Protein AF-A0A2M6R7V3-F1 (afdb_monomer_lite)

Foldseek 3Di:
DDDDDDDDDDDDDPPDDDDDDDDDDDDDDPCPVVVVVVLVVVLVVLLVVQLVLLLLLLLLVLCVAPVLFPVVVNVVSCVVPVVNPCCLVVQWRDFRPHTDRFPDRDRHLLSLLVSLLVLLVVLVVLLVVADADPVVVVVVLCVVVVHDLSRDDLVVQPSHSSSSVVVNSRSLSSLCSNLVSCVVSVNPVSVVSSVVSNVD

Structure (mmCIF, N/CA/C/O backbone):
data_AF-A0A2M6R7V3-F1
#
_entry.id   AF-A0A2M6R7V3-F1
#
loop_
_atom_site.group_PDB
_atom_site.id
_atom_site.type_symbol
_atom_site.label_atom_id
_atom_site.label_alt_id
_atom_site.label_comp_id
_atom_site.label_asym_id
_atom_site.label_entity_id
_atom_site.label_seq_id
_atom_site.pdbx_PDB_ins_code
_atom_site.Cartn_x
_atom_site.Cartn_y
_atom_site.Cartn_z
_atom_site.occupancy
_atom_site.B_iso_or_equiv
_atom_site.auth_seq_id
_atom_site.auth_comp_id
_atom_site.auth_asym_id
_atom_site.auth_atom_id
_atom_site.pdbx_PDB_model_num
ATOM 1 N N . MET A 1 1 ? -34.771 -7.964 -12.877 1.00 26.77 1 MET A N 1
ATOM 2 C CA . MET A 1 1 ? -33.950 -9.190 -12.791 1.00 26.77 1 MET A CA 1
ATOM 3 C C . MET A 1 1 ? -32.888 -8.933 -11.733 1.00 26.77 1 MET A C 1
ATOM 5 O O . MET A 1 1 ? -32.170 -7.954 -11.903 1.00 26.77 1 MET A O 1
ATOM 9 N N . PRO A 1 2 ? -32.855 -9.675 -10.615 1.00 27.19 2 PRO A N 1
ATOM 10 C CA . PRO A 1 2 ? -31.840 -9.480 -9.586 1.00 27.19 2 PRO A CA 1
ATOM 11 C C . PRO A 1 2 ? -30.516 -10.106 -10.047 1.00 27.19 2 PRO A C 1
ATOM 13 O O . PRO A 1 2 ? -30.505 -11.216 -10.573 1.00 27.19 2 PRO A O 1
ATOM 16 N N . ILE A 1 3 ? -29.421 -9.361 -9.903 1.00 31.02 3 ILE A N 1
ATOM 17 C CA . ILE A 1 3 ? -28.065 -9.815 -10.222 1.00 31.02 3 ILE A CA 1
ATOM 18 C C . ILE A 1 3 ? -27.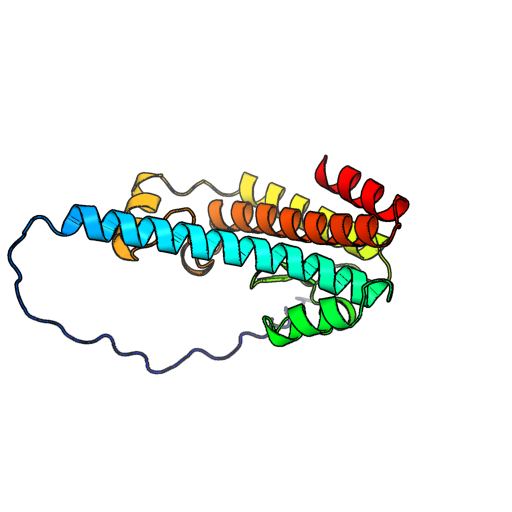520 -10.499 -8.970 1.00 31.02 3 ILE A C 1
ATOM 20 O O . ILE A 1 3 ? -27.330 -9.857 -7.939 1.00 31.02 3 ILE A O 1
ATOM 24 N N . GLU A 1 4 ? -27.319 -11.809 -9.064 1.00 29.25 4 GLU A N 1
ATOM 25 C CA . GLU A 1 4 ? -26.666 -12.626 -8.046 1.00 29.25 4 GLU A CA 1
ATOM 26 C C . GLU A 1 4 ? -25.192 -12.214 -7.916 1.00 29.25 4 GLU A C 1
ATOM 28 O O . GLU A 1 4 ? -24.445 -12.198 -8.900 1.00 29.25 4 GLU A O 1
ATOM 33 N N . SER A 1 5 ? -24.765 -11.879 -6.696 1.00 31.12 5 SER A N 1
ATOM 34 C CA . SER A 1 5 ? -23.361 -11.656 -6.367 1.00 31.12 5 SER A CA 1
ATOM 35 C C . SER A 1 5 ? -22.628 -12.999 -6.363 1.00 31.12 5 SER A C 1
ATOM 37 O O . SER A 1 5 ? -22.901 -13.888 -5.556 1.00 31.12 5 SER A O 1
ATOM 39 N N . LYS A 1 6 ? -21.683 -13.175 -7.290 1.00 30.05 6 LYS A N 1
ATOM 40 C CA . LYS A 1 6 ? -20.766 -14.317 -7.251 1.00 30.05 6 LYS A CA 1
ATOM 41 C C . LYS A 1 6 ? -19.742 -14.085 -6.143 1.00 30.05 6 LYS A C 1
ATOM 43 O O . LYS A 1 6 ? -19.070 -13.058 -6.121 1.00 30.05 6 LYS A O 1
ATOM 48 N N . GLY A 1 7 ? -19.707 -15.035 -5.213 1.00 27.38 7 GLY A N 1
ATOM 49 C CA . GLY A 1 7 ? -18.961 -14.977 -3.964 1.00 27.38 7 GLY A CA 1
ATOM 50 C C . GLY A 1 7 ? -17.448 -14.876 -4.137 1.00 27.38 7 GLY A C 1
ATOM 51 O O . GLY A 1 7 ? -16.858 -15.473 -5.038 1.00 27.38 7 GLY A O 1
ATOM 52 N N . GLY A 1 8 ? -16.841 -14.123 -3.220 1.00 28.59 8 GLY A N 1
ATOM 53 C CA . GLY A 1 8 ? -15.407 -14.142 -2.975 1.00 28.59 8 GLY A CA 1
ATOM 54 C C . GLY A 1 8 ? -14.978 -15.480 -2.375 1.00 28.59 8 GLY A C 1
ATOM 55 O O . GLY A 1 8 ? -15.703 -16.109 -1.605 1.00 28.59 8 GLY A O 1
ATOM 56 N N . TYR A 1 9 ? -13.792 -15.925 -2.765 1.00 28.23 9 TYR A N 1
ATOM 57 C CA . TYR A 1 9 ? -13.171 -17.147 -2.280 1.00 28.23 9 TYR A CA 1
ATOM 58 C C . TYR A 1 9 ? -12.658 -16.924 -0.845 1.00 28.23 9 TYR A C 1
ATOM 60 O O . TYR A 1 9 ? -11.672 -16.219 -0.647 1.00 28.23 9 TYR A O 1
ATOM 68 N N . MET A 1 10 ? -13.330 -17.503 0.157 1.00 27.58 10 MET A N 1
ATOM 69 C CA . MET A 1 10 ? -12.788 -17.659 1.514 1.00 27.58 10 MET A CA 1
ATOM 70 C C . MET A 1 10 ? -11.978 -18.963 1.570 1.00 27.58 10 MET A C 1
ATOM 72 O O . MET A 1 10 ? -12.536 -20.017 1.255 1.00 27.58 10 MET A O 1
ATOM 76 N N . PRO A 1 11 ? -10.698 -18.950 1.981 1.00 30.02 11 PRO A N 1
ATOM 77 C CA . PRO A 1 11 ? -10.004 -20.188 2.301 1.00 30.02 11 PRO A CA 1
ATOM 78 C C . PRO A 1 11 ? -10.623 -20.835 3.557 1.00 30.02 11 PRO A C 1
ATOM 80 O O . PRO A 1 11 ? -11.147 -20.128 4.424 1.00 30.02 11 PRO A O 1
ATOM 83 N N . PRO A 1 12 ? -10.600 -22.177 3.644 1.00 28.58 12 PRO A N 1
ATOM 84 C CA . PRO A 1 12 ? -11.327 -22.937 4.650 1.00 28.58 12 PRO A CA 1
ATOM 85 C C . PRO A 1 12 ? -10.811 -22.648 6.058 1.00 28.58 12 PRO A C 1
ATOM 87 O O . PRO A 1 12 ? -9.611 -22.525 6.304 1.00 28.58 12 PRO A O 1
ATOM 90 N N . CYS A 1 13 ? -11.766 -22.551 6.977 1.00 27.61 13 CYS A N 1
ATOM 91 C CA . CYS A 1 13 ? -11.561 -22.494 8.411 1.00 27.61 13 CYS A CA 1
ATOM 92 C C . CYS A 1 13 ? -10.578 -23.586 8.857 1.00 27.61 13 CYS A C 1
ATOM 94 O O . CYS A 1 13 ? -10.739 -24.751 8.499 1.00 27.61 13 CYS A O 1
ATOM 96 N N . ALA A 1 14 ? -9.595 -23.212 9.675 1.00 28.30 14 ALA A N 1
ATOM 97 C CA . ALA A 1 14 ? -8.892 -24.167 10.517 1.00 28.30 14 ALA A CA 1
ATOM 98 C C . ALA A 1 14 ? -9.902 -24.723 11.533 1.00 28.30 14 ALA A C 1
ATOM 100 O O . ALA A 1 14 ? -10.159 -24.117 12.574 1.00 28.30 14 ALA A O 1
ATOM 101 N N . GLU A 1 15 ? -10.538 -25.833 11.174 1.00 31.30 15 GLU A N 1
ATOM 102 C CA . GLU A 1 15 ? -11.165 -26.739 12.124 1.00 31.30 15 GLU A CA 1
ATOM 103 C C . GLU A 1 15 ? -10.050 -27.319 13.022 1.00 31.30 15 GLU A C 1
ATOM 105 O O . GLU A 1 15 ? -8.966 -27.647 12.543 1.00 31.30 15 GLU A O 1
ATOM 110 N N . ASP A 1 16 ? -10.322 -27.383 14.329 1.00 31.19 16 ASP A N 1
ATOM 111 C CA . ASP A 1 16 ? -9.533 -28.045 15.384 1.00 31.19 16 ASP A CA 1
ATOM 112 C C . ASP A 1 16 ? -8.386 -27.290 16.090 1.00 31.19 16 ASP A C 1
ATOM 114 O O . ASP A 1 16 ? -7.311 -27.845 16.324 1.00 31.19 16 ASP A O 1
ATOM 118 N N . TRP A 1 17 ? -8.646 -26.087 16.620 1.00 31.12 17 TRP A N 1
ATOM 119 C CA . TRP A 1 17 ? -7.883 -25.602 17.785 1.00 31.12 17 TRP A CA 1
ATOM 120 C C . TRP A 1 17 ? -8.718 -25.675 19.072 1.00 31.12 17 TRP A C 1
ATOM 122 O O . TRP A 1 17 ? -9.679 -24.927 19.250 1.00 31.12 17 TRP A O 1
ATOM 132 N N . LYS A 1 18 ? -8.350 -26.587 19.983 1.00 26.34 18 LYS A N 1
ATOM 133 C CA . LYS A 1 18 ? -8.861 -26.634 21.363 1.00 26.34 18 LYS A CA 1
ATOM 134 C C . LYS A 1 18 ? -7.871 -25.932 22.291 1.00 26.34 18 LYS A C 1
ATOM 136 O O . LYS A 1 18 ? -6.700 -26.301 22.332 1.00 26.34 18 LYS A O 1
ATOM 141 N N . ALA A 1 19 ? -8.355 -24.947 23.046 1.00 28.61 19 ALA A N 1
ATOM 142 C CA . ALA A 1 19 ? -7.576 -24.274 24.080 1.00 28.61 19 ALA A CA 1
ATOM 143 C C . ALA A 1 19 ? -7.207 -25.256 25.215 1.00 28.61 19 ALA A C 1
ATOM 145 O O . ALA A 1 19 ? -8.043 -26.087 25.583 1.00 28.61 19 ALA A O 1
ATOM 146 N N . PRO A 1 20 ? -5.990 -25.184 25.785 1.00 32.22 20 PRO A N 1
ATOM 147 C CA . PRO A 1 20 ? -5.629 -25.993 26.940 1.00 32.22 20 PRO A CA 1
ATOM 148 C C . PRO A 1 20 ? -6.345 -25.488 28.199 1.00 32.22 20 PRO A C 1
ATOM 150 O O . PRO A 1 20 ? -6.346 -24.295 28.500 1.00 32.22 20 PRO A O 1
ATOM 153 N N . GLU A 1 21 ? -6.935 -26.413 28.956 1.00 39.31 21 GLU A N 1
ATOM 154 C CA . GLU A 1 21 ? -7.435 -26.151 30.303 1.00 39.31 21 GLU A CA 1
ATOM 155 C C . GLU A 1 21 ? -6.246 -26.015 31.259 1.00 39.31 21 GLU A C 1
ATOM 157 O O . GLU A 1 21 ? -5.596 -27.001 31.605 1.00 39.31 21 GLU A O 1
ATOM 162 N N . THR A 1 22 ? -5.949 -24.798 31.710 1.00 40.38 22 THR A N 1
ATOM 163 C CA . THR A 1 22 ? -5.020 -24.588 32.826 1.00 40.38 22 THR A CA 1
ATOM 164 C C . THR A 1 22 ? -5.788 -24.109 34.046 1.00 40.38 22 THR A C 1
ATOM 166 O O . THR A 1 22 ? -5.976 -22.913 34.267 1.00 40.38 22 THR A O 1
ATOM 169 N N . GLY A 1 23 ? -6.225 -25.077 34.851 1.00 38.19 23 GLY A N 1
ATOM 170 C CA . GLY A 1 23 ? -6.419 -24.877 36.279 1.00 38.19 23 GLY A CA 1
ATOM 171 C C . GLY A 1 23 ? -5.058 -24.779 36.971 1.00 38.19 23 GLY A C 1
ATOM 172 O O . GLY A 1 23 ? -4.171 -25.593 36.727 1.00 38.19 23 GLY A O 1
ATOM 173 N N . GLY A 1 24 ? -4.895 -23.782 37.837 1.00 30.22 24 GLY A N 1
ATOM 174 C CA . GLY A 1 24 ? -3.697 -23.620 38.657 1.00 30.22 24 GLY A CA 1
ATOM 175 C C . GLY A 1 24 ? -3.533 -22.180 39.114 1.00 30.22 24 GLY A C 1
ATOM 176 O O . GLY A 1 24 ? -2.998 -21.353 38.385 1.00 30.22 24 GLY A O 1
ATOM 177 N N . GLY A 1 25 ? -4.021 -21.871 40.317 1.00 41.09 25 GLY A N 1
ATOM 178 C CA . GLY A 1 25 ? -3.829 -20.561 40.933 1.00 41.09 25 GLY A CA 1
ATOM 179 C C . GLY A 1 25 ? -2.345 -20.264 41.147 1.00 41.09 25 GLY A C 1
ATOM 180 O O . GLY A 1 25 ? -1.626 -21.077 41.727 1.00 41.09 25 GLY A O 1
ATOM 181 N N . LEU A 1 26 ? -1.903 -19.086 40.710 1.00 32.97 26 LEU A N 1
ATOM 182 C CA . LEU A 1 26 ? -0.565 -18.569 40.970 1.00 32.97 26 LEU A CA 1
ATOM 183 C C . LEU A 1 26 ? -0.663 -17.199 41.640 1.00 32.97 26 LEU A C 1
ATOM 185 O O . LEU A 1 26 ? -1.439 -16.333 41.236 1.00 32.97 26 LEU A O 1
ATOM 189 N N . LYS A 1 27 ? 0.095 -17.071 42.732 1.00 36.16 27 LYS A N 1
ATOM 190 C CA . LYS A 1 27 ? 0.233 -15.866 43.548 1.00 36.16 27 LYS A CA 1
ATOM 191 C C . LYS A 1 27 ? 0.850 -14.743 42.714 1.00 36.16 27 LYS A C 1
ATOM 193 O O . LYS A 1 27 ? 1.738 -14.985 41.905 1.00 36.16 27 LYS A O 1
ATOM 198 N N . VAL A 1 28 ? 0.355 -13.532 42.945 1.00 40.44 28 VAL A N 1
ATOM 199 C CA . VAL A 1 28 ? 0.785 -12.294 42.293 1.00 40.44 28 VAL A CA 1
ATOM 200 C C . VAL A 1 28 ? 2.127 -11.870 42.895 1.00 40.44 28 VAL A C 1
ATOM 202 O O . VAL A 1 28 ? 2.154 -11.377 44.018 1.00 40.44 28 VAL A O 1
ATOM 205 N N . ASP A 1 29 ? 3.215 -12.094 42.162 1.00 35.50 29 ASP A N 1
ATOM 206 C CA . ASP A 1 29 ? 4.540 -11.521 42.427 1.00 35.50 29 ASP A CA 1
ATOM 207 C C . ASP A 1 29 ? 4.918 -10.562 41.285 1.00 35.50 29 ASP A C 1
ATOM 209 O O . ASP A 1 29 ? 4.291 -10.555 40.225 1.00 35.50 29 ASP A O 1
ATOM 213 N N . SER A 1 30 ? 5.926 -9.729 41.528 1.00 37.16 30 SER A N 1
ATOM 214 C CA . SER A 1 30 ? 6.445 -8.586 40.753 1.00 37.16 30 SER A CA 1
ATOM 215 C C . SER A 1 30 ? 6.802 -8.803 39.264 1.00 37.16 30 SER A C 1
ATOM 217 O O . SER A 1 30 ? 7.470 -7.965 38.671 1.00 37.16 30 SER A O 1
ATOM 219 N N . SER A 1 31 ? 6.370 -9.894 38.633 1.00 41.84 31 SER A N 1
ATOM 220 C CA . SER A 1 31 ? 6.610 -10.248 37.228 1.00 41.84 31 SER A CA 1
ATOM 221 C C . SER A 1 31 ? 5.632 -9.608 36.232 1.00 41.84 31 SER A C 1
ATOM 223 O O . SER A 1 31 ? 5.829 -9.714 35.026 1.00 41.84 31 SER A O 1
ATOM 225 N N . VAL A 1 32 ? 4.558 -8.964 36.700 1.00 41.22 32 VAL A N 1
ATOM 226 C CA . VAL A 1 32 ? 3.495 -8.428 35.824 1.00 41.22 32 VAL A CA 1
ATOM 227 C C . VAL A 1 32 ? 3.964 -7.210 35.012 1.00 41.22 32 VAL A C 1
ATOM 229 O O . VAL A 1 32 ? 3.595 -7.074 33.847 1.00 41.22 32 VAL A O 1
ATOM 232 N N . GLU A 1 33 ? 4.814 -6.349 35.579 1.00 38.09 33 GLU A N 1
ATOM 233 C CA . GLU A 1 33 ? 5.337 -5.166 34.872 1.00 38.09 33 GLU A CA 1
ATOM 234 C C . GLU A 1 33 ? 6.401 -5.529 33.820 1.00 38.09 33 GLU A C 1
ATOM 236 O O . GLU A 1 33 ? 6.441 -4.932 32.743 1.00 38.09 33 GLU A O 1
ATOM 241 N N . GLU A 1 34 ? 7.224 -6.545 34.089 1.00 38.59 34 GLU A N 1
ATOM 242 C CA . GLU A 1 34 ? 8.311 -6.975 33.201 1.00 38.59 34 GLU A CA 1
ATOM 243 C C . GLU A 1 34 ? 7.771 -7.726 31.968 1.00 38.59 34 GLU A C 1
ATOM 245 O O . GLU A 1 34 ? 8.170 -7.425 30.838 1.00 38.59 34 GLU A O 1
ATOM 250 N N . VAL A 1 35 ? 6.769 -8.598 32.164 1.00 42.75 35 VAL A N 1
ATOM 251 C CA . VAL A 1 35 ? 6.000 -9.252 31.085 1.00 42.75 35 VAL A CA 1
ATOM 252 C C . VAL A 1 35 ? 5.287 -8.214 30.213 1.00 42.75 35 VAL A C 1
ATOM 254 O O . VAL A 1 35 ? 5.368 -8.289 28.988 1.00 42.75 35 VAL A O 1
ATOM 257 N N . GLY A 1 36 ? 4.693 -7.181 30.822 1.00 43.66 36 GLY A N 1
ATOM 258 C CA . GLY A 1 36 ? 4.050 -6.089 30.087 1.00 43.66 36 GLY A CA 1
ATOM 259 C C . GLY A 1 36 ? 5.012 -5.274 29.210 1.00 43.66 36 GLY A C 1
ATOM 260 O O . GLY A 1 36 ? 4.596 -4.732 28.187 1.00 43.66 36 GLY A O 1
ATOM 261 N N . SER A 1 37 ? 6.301 -5.193 29.563 1.00 52.28 37 SER A N 1
ATOM 262 C CA . SER A 1 37 ? 7.315 -4.496 28.752 1.00 52.28 37 SER A CA 1
ATOM 263 C C . SER A 1 37 ? 7.814 -5.335 27.564 1.00 52.28 37 SER A C 1
ATOM 265 O O . SER A 1 37 ? 8.024 -4.809 26.465 1.00 52.28 37 SER A O 1
ATOM 267 N N . ILE A 1 38 ? 7.938 -6.654 27.755 1.00 54.81 38 ILE A N 1
ATOM 268 C CA . ILE A 1 38 ? 8.346 -7.606 26.713 1.00 54.81 38 ILE A CA 1
ATOM 269 C C . ILE A 1 38 ? 7.233 -7.749 25.672 1.00 54.81 38 ILE A C 1
ATOM 271 O O . ILE A 1 38 ? 7.502 -7.727 24.472 1.00 54.81 38 ILE A O 1
ATOM 275 N N . GLU A 1 39 ? 5.976 -7.829 26.111 1.00 53.94 39 GLU A N 1
ATOM 276 C CA . GLU A 1 39 ? 4.822 -7.902 25.213 1.00 53.94 39 GLU A CA 1
ATOM 277 C C . GLU A 1 39 ? 4.650 -6.632 24.374 1.00 53.94 39 GLU A C 1
ATOM 279 O O . GLU A 1 39 ? 4.386 -6.741 23.179 1.00 53.94 39 GLU A O 1
ATOM 284 N N . LYS A 1 40 ? 4.892 -5.443 24.946 1.00 55.00 40 LYS A N 1
ATOM 285 C CA . LYS A 1 40 ? 4.913 -4.178 24.190 1.00 55.00 40 LYS A CA 1
ATOM 286 C C . LYS A 1 40 ? 6.022 -4.139 23.141 1.00 55.00 40 LYS A C 1
ATOM 288 O O . LYS A 1 40 ? 5.779 -3.719 22.019 1.00 55.00 40 LYS A O 1
ATOM 293 N N . SER A 1 41 ? 7.222 -4.602 23.491 1.00 57.44 41 SER A N 1
ATOM 294 C CA . SER A 1 41 ? 8.358 -4.631 22.558 1.00 57.44 41 SER A CA 1
ATOM 295 C C . SER A 1 41 ? 8.131 -5.625 21.414 1.00 57.44 41 SER A C 1
ATOM 297 O O . SER A 1 41 ? 8.451 -5.332 20.266 1.00 57.44 41 SER A O 1
ATOM 299 N N . ARG A 1 42 ? 7.536 -6.788 21.711 1.00 61.41 42 ARG A N 1
ATOM 300 C CA . ARG A 1 42 ? 7.127 -7.767 20.696 1.00 61.41 42 ARG A CA 1
ATOM 301 C C . ARG A 1 42 ? 6.041 -7.202 19.783 1.00 61.41 42 ARG A C 1
ATOM 303 O O . ARG A 1 42 ? 6.133 -7.380 18.576 1.00 61.41 42 ARG A O 1
ATOM 310 N N . ALA A 1 43 ? 5.051 -6.520 20.352 1.00 56.97 43 ALA A N 1
ATOM 311 C CA . ALA A 1 43 ? 3.979 -5.901 19.588 1.00 56.97 43 ALA A CA 1
ATOM 312 C C . ALA A 1 43 ? 4.492 -4.805 18.648 1.00 56.97 43 ALA A C 1
ATOM 314 O O . ALA A 1 43 ? 4.166 -4.782 17.469 1.00 56.97 43 ALA A O 1
ATOM 315 N N . GLU A 1 44 ? 5.383 -3.942 19.129 1.00 55.06 44 GLU A N 1
ATOM 316 C CA . GLU A 1 44 ? 5.986 -2.925 18.269 1.00 55.06 44 GLU A CA 1
ATOM 317 C C . GLU A 1 44 ? 6.807 -3.550 17.130 1.00 55.06 44 GLU A C 1
ATOM 319 O O . GLU A 1 44 ? 6.755 -3.079 15.995 1.00 55.06 44 GLU A O 1
ATOM 324 N N . GLN A 1 45 ? 7.516 -4.652 17.392 1.00 63.56 45 GLN A N 1
ATOM 325 C CA . GLN A 1 45 ? 8.235 -5.368 16.339 1.00 63.56 45 GLN A CA 1
ATOM 326 C C . GLN A 1 45 ? 7.284 -6.011 15.319 1.00 63.56 45 GLN A C 1
ATOM 328 O O . GLN A 1 45 ? 7.533 -5.908 14.122 1.00 63.56 45 GLN A O 1
ATOM 333 N N . GLU A 1 46 ? 6.186 -6.624 15.767 1.00 64.31 46 GLU A N 1
ATOM 334 C CA . GLU A 1 46 ? 5.149 -7.184 14.891 1.00 64.31 46 GLU A CA 1
ATOM 335 C C . GLU A 1 46 ? 4.510 -6.091 14.014 1.00 64.31 46 GLU A C 1
ATOM 337 O O . GLU A 1 46 ? 4.345 -6.294 12.810 1.00 64.31 46 GLU A O 1
ATOM 342 N N . ARG A 1 47 ? 4.247 -4.900 14.569 1.00 62.53 47 ARG A N 1
ATOM 343 C CA . ARG A 1 47 ? 3.788 -3.724 13.814 1.00 62.53 47 ARG A CA 1
ATOM 344 C C . ARG A 1 47 ? 4.807 -3.275 12.765 1.00 62.53 47 ARG A C 1
ATOM 346 O O . ARG A 1 47 ? 4.442 -3.038 11.614 1.00 62.53 47 ARG A O 1
ATOM 353 N N . ILE A 1 48 ? 6.080 -3.151 13.143 1.00 65.00 48 ILE A N 1
ATOM 354 C CA . ILE A 1 48 ? 7.164 -2.775 12.222 1.00 65.00 48 ILE A CA 1
ATOM 355 C C . ILE A 1 48 ? 7.277 -3.797 11.087 1.00 65.00 48 ILE A C 1
ATOM 357 O O . ILE A 1 48 ? 7.355 -3.415 9.919 1.00 65.00 48 ILE A O 1
ATOM 361 N N . ASP A 1 49 ? 7.252 -5.088 11.414 1.00 70.56 49 ASP A N 1
ATOM 362 C CA . ASP A 1 49 ? 7.330 -6.173 10.435 1.00 70.56 49 ASP A CA 1
ATOM 363 C C . ASP A 1 49 ? 6.126 -6.152 9.478 1.00 70.56 49 ASP A C 1
ATOM 365 O O . ASP A 1 49 ? 6.283 -6.405 8.281 1.00 70.56 49 ASP A O 1
ATOM 369 N N . HIS A 1 50 ? 4.948 -5.774 9.976 1.00 70.06 50 HIS A N 1
ATOM 370 C CA . HIS A 1 50 ? 3.718 -5.638 9.197 1.00 70.06 50 HIS A CA 1
ATOM 371 C C . HIS A 1 50 ? 3.740 -4.466 8.205 1.00 70.06 50 HIS A C 1
ATOM 373 O O . HIS A 1 50 ? 3.424 -4.628 7.022 1.00 70.06 50 HIS A O 1
ATOM 379 N N . PHE A 1 51 ? 4.168 -3.277 8.636 1.00 71.81 51 PHE A N 1
ATOM 380 C CA . PHE A 1 51 ? 4.318 -2.144 7.714 1.00 71.81 51 PHE A CA 1
ATOM 381 C C . PHE A 1 51 ? 5.440 -2.382 6.706 1.00 71.81 51 PHE A C 1
ATOM 383 O O . PHE A 1 51 ? 5.287 -2.073 5.527 1.00 71.81 51 PHE A O 1
ATOM 390 N N . LYS A 1 52 ? 6.517 -3.047 7.126 1.00 80.00 52 LYS A N 1
ATOM 391 C CA . LYS A 1 52 ? 7.579 -3.482 6.220 1.00 80.00 52 LYS A CA 1
ATOM 392 C C . LYS A 1 52 ? 7.089 -4.500 5.189 1.00 80.00 52 LYS A C 1
ATOM 394 O O . LYS A 1 52 ? 7.529 -4.464 4.042 1.00 80.00 52 LYS A O 1
ATOM 399 N N . LEU A 1 53 ? 6.176 -5.400 5.561 1.00 80.25 53 LEU A N 1
ATOM 400 C CA . LEU A 1 53 ? 5.492 -6.273 4.604 1.00 80.25 53 LEU A CA 1
ATOM 401 C C . LEU A 1 53 ? 4.691 -5.446 3.589 1.00 80.25 53 LEU A C 1
ATOM 403 O O . LEU A 1 53 ? 4.807 -5.694 2.393 1.00 80.25 53 LEU A O 1
ATOM 407 N N . SER A 1 54 ? 3.952 -4.431 4.045 1.00 84.19 54 SER A N 1
ATOM 408 C CA . SER A 1 54 ? 3.203 -3.523 3.162 1.00 84.19 54 SER A CA 1
ATOM 409 C C . SER A 1 54 ? 4.111 -2.784 2.176 1.00 84.19 54 SER A C 1
ATOM 411 O O . SER A 1 54 ? 3.870 -2.808 0.971 1.00 84.19 54 SER A O 1
ATOM 413 N N . GLU A 1 55 ? 5.212 -2.203 2.649 1.00 85.75 55 GLU A N 1
ATOM 414 C CA . GLU A 1 55 ? 6.213 -1.573 1.781 1.00 85.75 55 GLU A CA 1
ATOM 415 C C . GLU A 1 55 ? 6.786 -2.564 0.756 1.00 85.75 55 GLU A C 1
ATOM 417 O O . GLU A 1 55 ? 6.891 -2.245 -0.432 1.00 85.75 55 GLU A O 1
ATOM 422 N N . ASN A 1 56 ? 7.108 -3.789 1.186 1.00 85.50 56 ASN A N 1
ATOM 423 C CA . ASN A 1 56 ? 7.615 -4.838 0.303 1.00 85.50 56 ASN A CA 1
ATOM 424 C C . ASN A 1 56 ? 6.604 -5.240 -0.783 1.00 85.50 56 ASN A C 1
ATOM 426 O O . ASN A 1 56 ? 7.036 -5.545 -1.898 1.00 85.50 56 ASN A O 1
ATOM 430 N N . CYS A 1 57 ? 5.291 -5.193 -0.513 1.00 85.94 57 CYS A N 1
ATOM 431 C CA . CYS A 1 57 ? 4.263 -5.352 -1.549 1.00 85.94 57 CYS A CA 1
ATOM 432 C C . CYS A 1 57 ? 4.444 -4.309 -2.661 1.00 85.94 57 CYS A C 1
ATOM 434 O O . CYS A 1 57 ? 4.430 -4.649 -3.844 1.00 85.94 57 CYS A O 1
ATOM 436 N N . GLY A 1 58 ? 4.683 -3.050 -2.286 1.00 88.75 58 GLY A N 1
ATOM 437 C CA . GLY A 1 58 ? 4.921 -1.954 -3.224 1.00 88.75 58 GLY A CA 1
ATOM 438 C C . GLY A 1 58 ? 6.192 -2.141 -4.047 1.00 88.75 58 GLY A C 1
ATOM 439 O O . GLY A 1 58 ? 6.177 -1.980 -5.267 1.00 88.75 58 GLY A O 1
ATOM 440 N N . VAL A 1 59 ? 7.288 -2.547 -3.399 1.00 89.12 59 VAL A N 1
ATOM 441 C CA . VAL A 1 59 ? 8.562 -2.838 -4.079 1.00 89.12 59 VAL A CA 1
ATOM 442 C C . VAL A 1 59 ? 8.398 -3.979 -5.088 1.00 89.12 59 VAL A C 1
ATOM 444 O O . VAL A 1 59 ? 8.878 -3.877 -6.220 1.00 89.12 59 VAL A O 1
ATOM 447 N N . ALA A 1 60 ? 7.711 -5.056 -4.697 1.00 86.69 60 ALA A N 1
ATOM 448 C CA . ALA A 1 60 ? 7.443 -6.197 -5.566 1.00 86.69 60 ALA A CA 1
ATOM 449 C C . ALA A 1 60 ? 6.570 -5.802 -6.765 1.00 86.69 60 ALA A C 1
ATOM 451 O O . ALA A 1 60 ? 6.914 -6.127 -7.900 1.00 86.69 60 ALA A O 1
ATOM 452 N N . ALA A 1 61 ? 5.499 -5.037 -6.542 1.00 89.12 61 ALA A N 1
ATOM 453 C CA . ALA A 1 61 ? 4.627 -4.558 -7.610 1.00 89.12 61 ALA A CA 1
ATOM 454 C C . ALA A 1 61 ? 5.361 -3.653 -8.612 1.00 89.12 61 ALA A C 1
ATOM 456 O O . ALA A 1 61 ? 5.173 -3.788 -9.822 1.00 89.12 61 ALA A O 1
ATOM 457 N N . TYR A 1 62 ? 6.237 -2.761 -8.135 1.00 91.12 62 TYR A N 1
ATOM 458 C CA . TYR A 1 62 ? 7.059 -1.930 -9.018 1.00 91.12 62 TYR A CA 1
ATOM 459 C C . TYR A 1 62 ? 7.988 -2.788 -9.888 1.00 91.12 62 TYR A C 1
ATOM 461 O O . TYR A 1 62 ? 8.120 -2.543 -11.090 1.00 91.12 62 TYR A O 1
ATOM 469 N N . ALA A 1 63 ? 8.590 -3.831 -9.314 1.00 88.81 63 ALA A N 1
ATOM 470 C CA . ALA A 1 63 ? 9.425 -4.768 -10.057 1.00 88.81 63 ALA A CA 1
ATOM 471 C C . ALA A 1 63 ? 8.642 -5.570 -11.102 1.00 88.81 63 ALA A C 1
ATOM 473 O O . ALA A 1 63 ? 9.125 -5.716 -12.222 1.00 88.81 63 ALA A O 1
ATOM 474 N N . GLU A 1 64 ? 7.442 -6.047 -10.762 1.00 86.69 64 GLU A N 1
ATOM 475 C CA . GLU A 1 64 ? 6.553 -6.759 -11.691 1.00 86.69 64 GLU A CA 1
ATOM 476 C C . GLU A 1 64 ? 6.164 -5.874 -12.882 1.00 86.69 64 GLU A C 1
ATOM 478 O O . GLU A 1 64 ? 6.224 -6.313 -14.029 1.00 86.69 64 GLU A O 1
ATOM 483 N N . LEU A 1 65 ? 5.834 -4.606 -12.627 1.00 88.88 65 LEU A N 1
ATOM 484 C CA . LEU A 1 65 ? 5.369 -3.678 -13.658 1.00 88.88 65 LEU A CA 1
ATOM 485 C C . LEU A 1 65 ? 6.472 -3.136 -14.567 1.00 88.88 65 LEU A C 1
ATOM 487 O O . LEU A 1 65 ? 6.195 -2.769 -15.709 1.00 88.88 65 LEU A O 1
ATOM 491 N N . THR A 1 66 ? 7.701 -3.024 -14.063 1.00 88.88 66 THR A N 1
ATOM 492 C CA . THR A 1 66 ? 8.769 -2.295 -14.767 1.00 88.88 66 THR A CA 1
ATOM 493 C C . THR A 1 66 ? 9.979 -3.149 -15.119 1.00 88.88 66 THR A C 1
ATOM 495 O O . THR A 1 66 ? 10.733 -2.785 -16.017 1.00 88.88 66 THR A O 1
ATOM 498 N N . GLY A 1 67 ? 10.201 -4.260 -14.413 1.00 84.81 67 GLY A N 1
ATOM 499 C CA . GLY A 1 67 ? 11.432 -5.044 -14.507 1.00 84.81 67 GLY A CA 1
ATOM 500 C C . GLY A 1 67 ? 12.683 -4.325 -13.979 1.00 84.81 67 GLY A C 1
ATOM 501 O O . GLY A 1 67 ? 13.785 -4.843 -14.143 1.00 84.81 67 GLY A O 1
ATOM 502 N N . ASN A 1 68 ? 12.541 -3.153 -13.344 1.00 83.62 68 ASN A N 1
ATOM 503 C CA . ASN A 1 68 ? 13.658 -2.259 -13.009 1.00 83.62 68 ASN A CA 1
ATOM 504 C C . ASN A 1 68 ? 14.193 -2.413 -11.576 1.00 83.62 68 ASN A C 1
ATOM 506 O O . ASN A 1 68 ? 14.911 -1.536 -11.094 1.00 83.62 68 ASN A O 1
ATOM 510 N N . VAL A 1 69 ? 13.873 -3.506 -10.881 1.00 78.69 69 VAL A N 1
ATOM 511 C CA . VAL A 1 69 ? 14.429 -3.803 -9.550 1.00 78.69 69 VAL A CA 1
ATOM 512 C C . VAL A 1 69 ? 15.408 -4.975 -9.658 1.00 78.69 6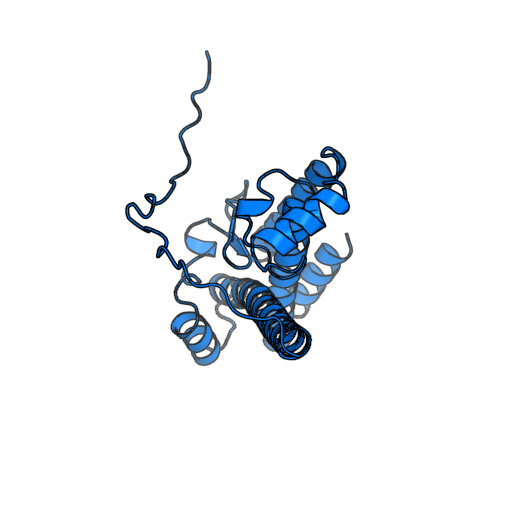9 VAL A C 1
ATOM 514 O O . VAL A 1 69 ? 15.069 -5.973 -10.299 1.00 78.69 69 VAL A O 1
ATOM 517 N N . PRO A 1 70 ? 16.604 -4.903 -9.033 1.00 78.31 70 PRO A N 1
ATOM 518 C CA . PRO A 1 70 ? 17.557 -6.007 -9.042 1.00 78.31 70 PRO A CA 1
ATOM 519 C C . PRO A 1 70 ? 16.915 -7.315 -8.586 1.00 78.31 70 PRO A C 1
ATOM 521 O O . PRO A 1 70 ? 16.271 -7.374 -7.532 1.00 78.31 70 PRO A O 1
ATOM 524 N N . LYS A 1 71 ? 17.121 -8.376 -9.369 1.00 76.81 71 LYS A N 1
ATOM 525 C CA . LYS A 1 71 ? 16.508 -9.683 -9.127 1.00 76.81 71 LYS A CA 1
ATOM 526 C C . LYS A 1 71 ? 16.850 -10.224 -7.738 1.00 76.81 71 LYS A C 1
ATOM 528 O O . LYS A 1 71 ? 15.980 -10.785 -7.088 1.00 76.81 71 LYS A O 1
ATOM 533 N N . GLU A 1 72 ? 18.059 -9.983 -7.232 1.00 80.12 72 GLU A N 1
ATOM 534 C CA . GLU A 1 72 ? 18.467 -10.425 -5.894 1.00 80.12 72 GLU A CA 1
ATOM 535 C C . GLU A 1 72 ? 17.672 -9.741 -4.771 1.00 80.12 72 GLU A C 1
ATOM 537 O O . GLU A 1 72 ? 17.458 -10.336 -3.714 1.00 80.12 72 GLU A O 1
ATOM 542 N N . LYS A 1 73 ? 17.232 -8.490 -4.973 1.00 75.19 73 LYS A N 1
ATOM 543 C CA . LYS A 1 73 ? 16.376 -7.775 -4.010 1.00 75.19 73 LYS A CA 1
ATOM 544 C C . LYS A 1 73 ? 14.980 -8.398 -3.987 1.00 75.19 73 LYS A C 1
ATOM 546 O O . LYS A 1 73 ? 14.413 -8.600 -2.918 1.00 75.19 73 LYS A O 1
ATOM 551 N N . ILE A 1 74 ? 14.471 -8.751 -5.161 1.00 74.69 74 ILE A N 1
ATOM 552 C CA . ILE A 1 74 ? 13.151 -9.353 -5.346 1.00 74.69 74 ILE A CA 1
ATOM 553 C C . ILE A 1 74 ? 13.102 -10.801 -4.864 1.00 74.69 74 ILE A C 1
ATOM 555 O O . ILE A 1 74 ? 12.178 -11.171 -4.147 1.00 74.69 74 ILE A O 1
ATOM 559 N N . ASP A 1 75 ? 14.126 -11.598 -5.157 1.00 77.44 75 ASP A N 1
ATOM 560 C CA . ASP A 1 75 ? 14.223 -12.968 -4.659 1.00 77.44 75 ASP A CA 1
ATOM 561 C C . ASP A 1 75 ? 14.291 -12.991 -3.126 1.00 77.44 75 ASP A C 1
ATOM 563 O O . ASP A 1 75 ? 13.589 -13.788 -2.517 1.00 77.44 75 ASP A O 1
ATOM 567 N N . LYS A 1 76 ? 14.987 -12.046 -2.475 1.00 78.44 76 LYS A N 1
ATOM 568 C CA . LYS A 1 76 ? 14.958 -11.914 -1.004 1.00 78.44 76 LYS A CA 1
ATOM 569 C C . LYS A 1 76 ? 13.570 -11.592 -0.451 1.00 78.44 76 LYS A C 1
ATOM 571 O O . LYS A 1 76 ? 13.184 -12.144 0.580 1.00 78.44 76 LYS A O 1
ATOM 576 N N . ILE A 1 77 ? 12.822 -10.705 -1.107 1.00 72.44 77 ILE A N 1
ATOM 577 C CA . ILE A 1 77 ? 11.439 -10.397 -0.714 1.00 72.44 77 ILE A CA 1
ATOM 578 C C . ILE A 1 77 ? 10.574 -11.651 -0.877 1.00 72.44 77 ILE A C 1
ATOM 580 O O . ILE A 1 77 ? 9.868 -12.037 0.045 1.00 72.44 77 ILE A O 1
ATOM 584 N N . TYR A 1 78 ? 10.688 -12.362 -1.996 1.00 72.56 78 TYR A N 1
ATOM 585 C CA . TYR A 1 78 ? 9.893 -13.562 -2.259 1.00 72.56 78 TYR A CA 1
ATOM 586 C C . TYR A 1 78 ? 10.267 -14.770 -1.393 1.00 72.56 78 TYR A C 1
ATOM 588 O O . TYR A 1 78 ? 9.389 -15.536 -1.012 1.00 72.56 78 TYR A O 1
ATOM 596 N N . GLU A 1 79 ? 11.542 -14.956 -1.066 1.00 67.62 79 GLU A N 1
ATOM 597 C CA . GLU A 1 79 ? 12.004 -16.022 -0.172 1.00 67.62 79 GLU A CA 1
ATOM 598 C C . GLU A 1 79 ? 11.544 -15.784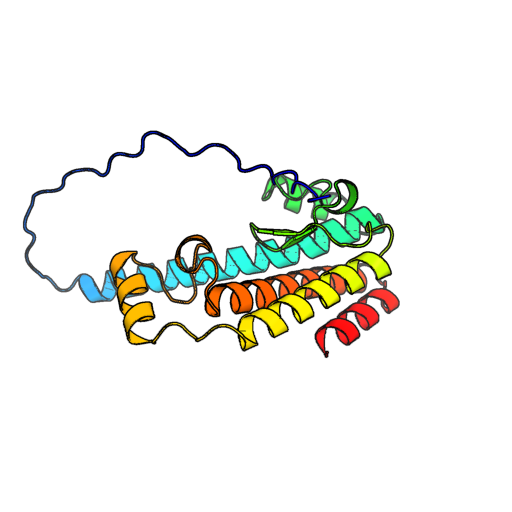 1.268 1.00 67.62 79 GLU A C 1
ATOM 600 O O . GLU A 1 79 ? 11.175 -16.731 1.961 1.00 67.62 79 GLU A O 1
ATOM 605 N N . SER A 1 80 ? 11.528 -14.523 1.710 1.00 64.44 80 SER A N 1
ATOM 606 C CA . SER A 1 80 ? 11.065 -14.161 3.054 1.00 64.44 80 SER A CA 1
ATOM 607 C C . SER A 1 80 ? 9.541 -14.041 3.161 1.00 64.44 80 SER A C 1
ATOM 609 O O . SER A 1 80 ? 8.993 -14.246 4.241 1.00 64.44 80 SER A O 1
ATOM 611 N N . GLN A 1 81 ? 8.848 -13.726 2.061 1.00 65.50 81 GLN A N 1
ATOM 612 C CA . GLN A 1 81 ? 7.425 -13.367 2.040 1.00 65.50 81 GLN A CA 1
ATOM 613 C C . GLN A 1 81 ? 6.730 -13.953 0.796 1.00 65.50 81 GLN A C 1
ATOM 615 O O . GLN A 1 81 ? 6.155 -13.227 -0.014 1.00 65.50 81 GLN A O 1
ATOM 620 N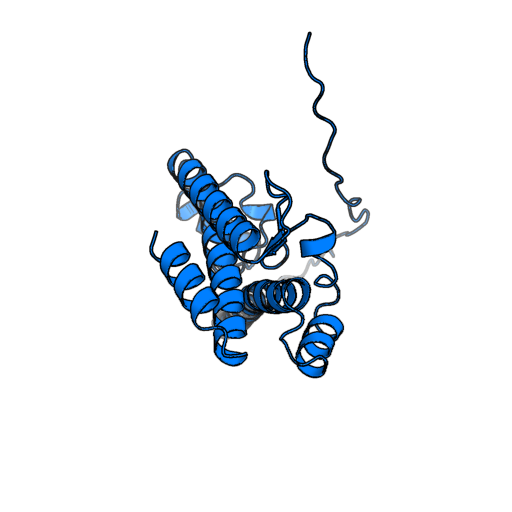 N . GLY A 1 82 ? 6.770 -15.284 0.635 1.00 56.53 82 GLY A N 1
ATOM 621 C CA . GLY A 1 82 ? 6.342 -16.044 -0.563 1.00 56.53 82 GLY A CA 1
ATOM 622 C C . GLY A 1 82 ? 4.916 -15.829 -1.101 1.00 56.53 82 GLY A C 1
ATOM 623 O O . GLY A 1 82 ? 4.541 -16.445 -2.096 1.00 56.53 82 GLY A O 1
ATOM 624 N N . ILE A 1 83 ? 4.139 -14.946 -0.479 1.00 56.94 83 ILE A N 1
ATOM 625 C CA . ILE A 1 83 ? 2.799 -14.501 -0.871 1.00 56.94 83 ILE A CA 1
ATOM 626 C C . ILE A 1 83 ? 2.863 -13.395 -1.950 1.00 56.94 83 ILE A C 1
ATOM 628 O O . ILE A 1 83 ? 1.908 -13.217 -2.699 1.00 56.94 83 ILE A O 1
ATOM 632 N N . LEU A 1 84 ? 3.994 -12.689 -2.087 1.00 62.28 84 LEU A N 1
ATOM 633 C CA . LEU A 1 84 ? 4.093 -11.456 -2.888 1.00 62.28 84 LEU A CA 1
ATOM 634 C C . LEU A 1 84 ? 4.371 -11.642 -4.391 1.00 62.28 84 LEU A C 1
ATOM 636 O O . LEU A 1 84 ? 4.483 -10.654 -5.110 1.00 62.28 84 LEU A O 1
ATOM 640 N N . ARG A 1 85 ? 4.493 -12.879 -4.892 1.00 61.53 85 ARG A N 1
ATOM 641 C CA . ARG A 1 85 ? 4.727 -13.136 -6.328 1.00 61.53 85 ARG A CA 1
ATOM 642 C C . ARG A 1 85 ? 3.445 -13.006 -7.155 1.00 61.53 85 ARG A C 1
ATOM 644 O O . ARG A 1 85 ? 2.469 -13.705 -6.880 1.00 61.53 85 ARG A O 1
ATOM 651 N N . HIS A 1 86 ? 3.518 -12.255 -8.255 1.00 64.25 86 HIS A N 1
ATOM 652 C CA . HIS A 1 86 ? 2.463 -12.096 -9.267 1.00 64.25 86 HIS A CA 1
ATOM 653 C C . HIS A 1 86 ? 1.195 -11.439 -8.722 1.00 64.25 86 HIS A C 1
ATOM 655 O O . HIS A 1 86 ? 0.082 -11.800 -9.113 1.00 64.25 86 HIS A O 1
ATOM 661 N N . SER A 1 87 ? 1.356 -10.513 -7.781 1.00 64.62 87 SER A N 1
ATOM 662 C CA . SER A 1 87 ? 0.235 -9.780 -7.189 1.00 64.62 87 SER A CA 1
ATOM 663 C C . SER A 1 87 ? -0.478 -8.934 -8.246 1.00 64.62 87 SER A C 1
ATOM 665 O O . SER A 1 87 ? -1.695 -9.037 -8.436 1.00 64.62 87 SER A O 1
ATOM 667 N N . VAL A 1 88 ? 0.297 -8.185 -9.027 1.00 70.00 88 VAL A N 1
ATOM 668 C CA . VAL A 1 88 ? -0.233 -7.305 -10.067 1.00 70.00 88 VAL A CA 1
ATOM 669 C C . VAL A 1 88 ? -0.801 -8.124 -11.225 1.00 70.00 88 VAL A C 1
ATOM 671 O O . VAL A 1 88 ? -1.947 -7.916 -11.625 1.00 70.00 88 VAL A O 1
ATOM 674 N N . ASP A 1 89 ? -0.053 -9.129 -11.689 1.00 61.09 89 ASP A N 1
ATOM 675 C CA . ASP A 1 89 ? -0.443 -10.003 -12.807 1.00 61.09 89 ASP A CA 1
ATOM 676 C C . ASP A 1 89 ? -1.760 -10.759 -12.563 1.00 61.09 89 ASP A C 1
ATOM 678 O O . ASP A 1 89 ? -2.502 -11.064 -13.500 1.00 61.09 89 ASP A O 1
ATOM 682 N N . ARG A 1 90 ? -2.061 -11.093 -11.302 1.00 62.47 90 ARG A N 1
ATOM 683 C CA . ARG A 1 90 ? -3.274 -11.835 -10.919 1.00 62.47 90 ARG A CA 1
ATOM 684 C C . ARG A 1 90 ? -4.467 -10.931 -10.612 1.00 62.47 90 ARG A C 1
ATOM 686 O O . ARG A 1 90 ? -5.536 -11.448 -10.291 1.00 62.47 90 ARG A O 1
ATOM 693 N N . GLY A 1 91 ? -4.304 -9.611 -10.722 1.00 63.97 91 GLY A N 1
ATOM 694 C CA . GLY A 1 91 ? -5.362 -8.634 -10.463 1.00 63.97 91 GLY A CA 1
ATOM 695 C C . GLY A 1 91 ? -5.751 -8.514 -8.988 1.00 63.97 91 GLY A C 1
ATOM 696 O O . GLY A 1 91 ? -6.853 -8.058 -8.695 1.00 63.97 91 GLY A O 1
ATOM 697 N N . ALA A 1 92 ? -4.876 -8.933 -8.069 1.00 71.25 92 ALA A N 1
ATOM 698 C CA . ALA A 1 92 ? -5.071 -8.801 -6.630 1.00 71.25 92 ALA A CA 1
ATOM 699 C C . ALA A 1 92 ? -3.906 -7.999 -6.046 1.00 71.25 92 ALA A C 1
ATOM 701 O O . ALA A 1 92 ? -2.794 -8.506 -5.909 1.00 71.25 92 ALA A O 1
ATOM 702 N N . LEU A 1 93 ? -4.161 -6.737 -5.714 1.00 80.12 93 LEU A N 1
ATOM 703 C CA . LEU A 1 93 ? -3.139 -5.834 -5.199 1.00 80.12 93 LEU A CA 1
ATOM 704 C C . LEU A 1 93 ? -3.004 -6.040 -3.696 1.00 80.12 93 LEU A C 1
ATOM 706 O O . LEU A 1 93 ? -3.960 -5.812 -2.956 1.00 80.12 93 LEU A O 1
ATOM 710 N N . PHE A 1 94 ? -1.834 -6.504 -3.263 1.00 78.50 94 PHE A N 1
ATOM 711 C CA . PHE A 1 94 ? -1.557 -6.766 -1.854 1.00 78.50 94 PHE A CA 1
ATOM 712 C C . PHE A 1 94 ? -1.070 -5.504 -1.139 1.00 78.50 94 PHE A C 1
ATOM 714 O O . PHE A 1 94 ? -0.299 -4.728 -1.698 1.00 78.50 94 PHE A O 1
ATOM 721 N N . HIS A 1 95 ? -1.489 -5.345 0.113 1.00 72.31 95 HIS A N 1
ATOM 722 C CA . HIS A 1 95 ? -0.959 -4.390 1.083 1.00 72.31 95 HIS A CA 1
ATOM 723 C C . HIS A 1 95 ? -0.938 -5.083 2.448 1.00 72.31 95 HIS A C 1
ATOM 725 O O . HIS A 1 95 ? -1.975 -5.493 2.966 1.00 72.31 95 HIS A O 1
ATOM 731 N N . GLY A 1 96 ? 0.255 -5.318 2.987 1.00 74.06 96 GLY A N 1
ATOM 732 C CA . GLY A 1 96 ? 0.420 -6.151 4.177 1.00 74.06 96 GLY A CA 1
ATOM 733 C C . GLY A 1 96 ? -0.039 -7.592 3.925 1.00 74.06 96 GLY A C 1
ATOM 734 O O . GLY A 1 96 ? 0.281 -8.193 2.898 1.00 74.06 96 GLY A O 1
ATOM 735 N N . GLU A 1 97 ? -0.816 -8.145 4.856 1.00 70.00 97 GLU A N 1
ATOM 736 C CA . GLU A 1 97 ? -1.447 -9.469 4.714 1.00 70.00 97 GLU A CA 1
ATOM 737 C C . GLU A 1 97 ? -2.778 -9.431 3.939 1.00 70.00 97 GLU A C 1
ATOM 739 O O . GLU A 1 97 ? -3.437 -10.462 3.768 1.00 70.00 97 GLU A O 1
ATOM 744 N N . LEU A 1 98 ? -3.199 -8.250 3.486 1.00 73.19 98 LEU A N 1
ATOM 745 C CA . LEU A 1 98 ? -4.464 -8.035 2.801 1.00 73.19 98 LEU A CA 1
ATOM 746 C C . LEU A 1 98 ? -4.277 -7.842 1.306 1.00 73.19 98 LEU A C 1
ATOM 748 O O . LEU A 1 98 ? -3.180 -7.597 0.805 1.00 73.19 98 LEU A O 1
ATOM 752 N N . ASN A 1 99 ? -5.389 -7.939 0.585 1.00 78.50 99 ASN A N 1
ATOM 753 C CA . ASN A 1 99 ? -5.458 -7.561 -0.810 1.00 78.50 99 ASN A CA 1
ATOM 754 C C . ASN A 1 99 ? -6.812 -6.952 -1.173 1.00 78.50 99 ASN A C 1
ATOM 756 O O . ASN A 1 99 ? -7.823 -7.155 -0.500 1.00 78.50 99 ASN A O 1
ATOM 760 N N . PHE A 1 100 ? -6.828 -6.245 -2.297 1.00 80.81 100 PHE A N 1
ATOM 761 C CA . PHE A 1 100 ? -8.056 -5.825 -2.955 1.00 80.81 100 PHE A CA 1
ATOM 762 C C . PHE A 1 100 ? -7.965 -6.055 -4.463 1.00 80.81 100 PHE A C 1
ATOM 764 O O . PHE A 1 100 ? -6.885 -6.082 -5.059 1.00 80.81 100 PHE A O 1
ATOM 771 N N . ALA A 1 101 ? -9.125 -6.238 -5.087 1.00 83.00 101 ALA A N 1
ATOM 772 C CA . ALA A 1 101 ? -9.240 -6.279 -6.535 1.00 83.00 101 ALA A CA 1
ATOM 773 C C . ALA A 1 101 ? -9.552 -4.861 -7.039 1.00 83.00 101 ALA A C 1
ATOM 775 O O . ALA A 1 101 ? -10.564 -4.288 -6.624 1.00 83.00 101 ALA A O 1
ATOM 776 N N . PRO A 1 102 ? -8.721 -4.272 -7.912 1.00 82.06 102 PRO A N 1
ATOM 777 C CA . PRO A 1 102 ? -8.990 -2.953 -8.458 1.00 82.06 102 PRO A CA 1
ATOM 778 C C . PRO A 1 102 ? -10.141 -3.019 -9.474 1.00 82.06 102 PRO A C 1
ATOM 780 O O . PRO A 1 102 ? -10.293 -3.997 -10.207 1.00 82.06 102 PRO A O 1
ATOM 783 N N . ASN A 1 103 ? -10.942 -1.951 -9.556 1.00 75.88 103 ASN A N 1
ATOM 784 C CA . ASN A 1 103 ? -12.045 -1.855 -10.526 1.00 75.88 103 ASN A CA 1
ATOM 785 C C . ASN A 1 103 ? -11.551 -1.850 -11.980 1.00 75.88 103 ASN A C 1
ATOM 787 O O . ASN A 1 103 ? -12.245 -2.307 -12.889 1.00 75.88 103 ASN A O 1
ATOM 791 N N . ILE A 1 104 ? -10.352 -1.308 -12.194 1.00 78.00 104 ILE A N 1
ATOM 792 C CA . ILE A 1 104 ? -9.670 -1.268 -13.483 1.00 78.00 104 ILE A CA 1
ATOM 793 C C . ILE A 1 104 ? -8.471 -2.217 -13.392 1.00 78.00 104 ILE A C 1
ATOM 795 O O . ILE A 1 104 ? -7.691 -2.103 -12.446 1.00 78.00 104 ILE A O 1
ATOM 799 N N . PRO A 1 105 ? -8.294 -3.146 -14.352 1.00 83.06 105 PRO A N 1
ATOM 800 C CA . PRO A 1 105 ? -7.114 -3.997 -14.384 1.00 83.06 105 PRO A CA 1
ATOM 801 C C . PRO A 1 105 ? -5.840 -3.157 -14.442 1.00 83.06 105 PRO A C 1
ATOM 803 O O . PRO A 1 105 ? -5.702 -2.315 -15.329 1.00 83.06 105 PRO A O 1
ATOM 806 N N . VAL A 1 106 ? -4.904 -3.423 -13.535 1.00 87.38 106 VAL A N 1
ATOM 807 C CA . VAL A 1 106 ? -3.607 -2.747 -13.517 1.00 87.38 106 VAL A CA 1
ATOM 808 C C . VAL A 1 106 ? -2.739 -3.280 -14.648 1.00 87.38 106 VAL A C 1
ATOM 810 O O . VAL A 1 106 ? -2.492 -4.481 -14.731 1.00 87.38 106 VAL A O 1
ATOM 813 N N . ARG A 1 107 ? -2.286 -2.393 -15.539 1.00 85.31 107 ARG A N 1
ATOM 814 C CA . ARG A 1 107 ? -1.408 -2.746 -16.669 1.00 85.31 107 ARG A CA 1
ATOM 815 C C . ARG A 1 107 ? -0.114 -1.952 -16.697 1.00 85.31 107 ARG A C 1
ATOM 817 O O . ARG A 1 107 ? 0.801 -2.301 -17.435 1.00 85.31 107 ARG A O 1
ATOM 824 N N . ASN A 1 108 ? -0.063 -0.852 -15.962 1.00 90.12 108 ASN A N 1
ATOM 825 C CA . ASN A 1 108 ? 1.076 0.045 -15.902 1.00 90.12 108 ASN A CA 1
ATOM 826 C C . ASN A 1 108 ? 1.153 0.706 -14.519 1.00 90.12 108 ASN A C 1
ATOM 828 O O . ASN A 1 108 ? 0.291 0.519 -13.657 1.00 90.12 108 ASN A O 1
ATOM 832 N N . VAL A 1 109 ? 2.207 1.494 -14.331 1.00 92.56 109 VAL A N 1
ATOM 833 C CA . VAL A 1 109 ? 2.482 2.232 -13.097 1.00 92.56 109 VAL A CA 1
ATOM 834 C C . VAL A 1 109 ? 1.339 3.180 -12.721 1.00 92.56 109 VAL A C 1
ATOM 836 O O . VAL A 1 109 ? 0.953 3.244 -11.557 1.00 92.56 109 VAL A O 1
ATOM 839 N N . GLN A 1 110 ? 0.777 3.904 -13.688 1.00 93.69 110 GLN A N 1
ATOM 840 C CA . GLN A 1 110 ? -0.299 4.859 -13.438 1.00 93.69 110 GLN A CA 1
ATOM 841 C C . GLN A 1 110 ? -1.571 4.158 -12.954 1.00 93.69 110 GLN A C 1
ATOM 843 O O . GLN A 1 110 ? -2.188 4.632 -12.003 1.00 93.69 110 GLN A O 1
ATOM 848 N N . ASP A 1 111 ? -1.926 3.015 -13.549 1.00 92.19 111 ASP A N 1
ATOM 849 C CA . ASP A 1 111 ? -3.082 2.220 -13.123 1.00 92.19 111 ASP A CA 1
ATOM 850 C C . ASP A 1 111 ? -2.911 1.736 -11.676 1.00 92.19 111 ASP A C 1
ATOM 852 O O . ASP A 1 111 ? -3.860 1.778 -10.896 1.00 92.19 111 ASP A O 1
ATOM 856 N N . TYR A 1 112 ? -1.699 1.307 -11.301 1.00 92.75 112 TYR A N 1
ATOM 857 C CA . TYR A 1 112 ? -1.391 0.858 -9.941 1.00 92.75 112 TYR A CA 1
ATOM 858 C C . TYR A 1 112 ? -1.543 1.993 -8.924 1.00 92.75 112 TYR A C 1
ATOM 860 O O . TYR A 1 112 ? -2.237 1.846 -7.918 1.00 92.75 112 TYR A O 1
ATOM 868 N N . ILE A 1 113 ? -0.933 3.149 -9.208 1.00 94.38 113 ILE A N 1
ATOM 869 C CA . ILE A 1 113 ? -1.010 4.326 -8.336 1.00 94.38 113 ILE A CA 1
ATOM 870 C C . ILE A 1 113 ? -2.463 4.785 -8.191 1.00 94.38 113 ILE A C 1
ATOM 872 O O . ILE A 1 113 ? -2.914 5.070 -7.080 1.00 94.38 113 ILE A O 1
ATOM 876 N N . GLN A 1 114 ? -3.214 4.816 -9.295 1.00 93.50 114 GLN A N 1
ATOM 877 C CA . GLN A 1 114 ? -4.621 5.197 -9.274 1.00 93.50 114 GLN A CA 1
ATOM 878 C C . GLN A 1 114 ? -5.468 4.196 -8.480 1.00 93.50 114 GLN A C 1
ATOM 880 O O . GLN A 1 114 ? -6.290 4.620 -7.675 1.00 93.50 114 GLN A O 1
ATOM 885 N N . ALA A 1 115 ? -5.237 2.890 -8.635 1.00 91.81 115 ALA A N 1
ATOM 886 C CA . ALA A 1 115 ? -5.960 1.862 -7.892 1.00 91.81 115 ALA A CA 1
ATOM 887 C C . ALA A 1 115 ? -5.791 2.007 -6.372 1.00 91.81 115 ALA A C 1
ATOM 889 O O . ALA A 1 115 ? -6.769 1.923 -5.631 1.00 91.81 115 ALA A O 1
ATOM 890 N N . PHE A 1 116 ? -4.569 2.266 -5.899 1.00 92.81 116 PHE A N 1
ATOM 891 C CA . PHE A 1 116 ? -4.325 2.516 -4.477 1.00 92.81 116 PHE A CA 1
ATOM 892 C C . PHE A 1 116 ? -4.903 3.849 -4.005 1.00 92.81 116 PHE A C 1
ATOM 894 O O . PHE A 1 116 ? -5.437 3.918 -2.900 1.00 92.81 116 PHE A O 1
ATOM 901 N N . LYS A 1 117 ? -4.851 4.895 -4.837 1.00 93.31 117 LYS A N 1
ATOM 902 C CA . LYS A 1 117 ? -5.494 6.178 -4.531 1.00 93.31 117 LYS A CA 1
ATOM 903 C C . LYS A 1 117 ? -7.006 6.019 -4.355 1.00 93.31 117 LYS A C 1
ATOM 905 O O . LYS A 1 117 ? -7.556 6.505 -3.369 1.00 93.31 117 LYS A O 1
ATOM 910 N N . ASP A 1 118 ? -7.654 5.300 -5.267 1.00 91.88 118 ASP A N 1
ATOM 911 C CA . ASP A 1 118 ? -9.087 5.004 -5.202 1.00 91.88 118 ASP A CA 1
ATOM 912 C C . ASP A 1 118 ? -9.422 4.159 -3.966 1.00 91.88 118 ASP A C 1
ATOM 914 O O . ASP A 1 118 ? -10.402 4.443 -3.280 1.00 91.88 118 ASP A O 1
ATOM 918 N N . ASN A 1 119 ? -8.587 3.164 -3.636 1.00 90.31 119 ASN A N 1
ATOM 919 C CA . ASN A 1 119 ? -8.761 2.345 -2.435 1.00 90.31 119 ASN A CA 1
ATOM 920 C C . ASN A 1 119 ? -8.655 3.185 -1.152 1.00 90.31 119 ASN A C 1
ATOM 922 O O . ASN A 1 119 ? -9.501 3.070 -0.267 1.00 90.31 119 ASN A O 1
ATOM 926 N N . ILE A 1 120 ? -7.650 4.058 -1.047 1.00 91.88 120 ILE A N 1
ATOM 927 C CA . ILE A 1 120 ? -7.485 4.960 0.102 1.00 91.88 120 ILE A CA 1
ATOM 928 C C . ILE A 1 120 ? -8.716 5.857 0.252 1.00 91.88 120 ILE A C 1
ATOM 930 O O . ILE A 1 120 ? -9.282 5.946 1.340 1.00 91.88 120 ILE A O 1
ATOM 934 N N . GLU A 1 121 ? -9.162 6.486 -0.834 1.00 92.81 121 GLU A N 1
ATOM 935 C CA . GLU A 1 121 ? -10.317 7.385 -0.819 1.00 92.81 121 GLU A CA 1
ATOM 936 C C . GLU A 1 121 ? -11.615 6.651 -0.455 1.00 92.81 121 GLU A C 1
ATOM 938 O O . GLU A 1 121 ? -12.389 7.115 0.383 1.00 92.81 121 GLU A O 1
ATOM 943 N N . GLN A 1 122 ? -11.834 5.458 -1.010 1.00 90.19 122 GLN A N 1
ATOM 944 C CA . GLN A 1 122 ? -12.983 4.627 -0.662 1.00 90.19 122 GLN A CA 1
ATOM 945 C C . GLN A 1 122 ? -12.984 4.266 0.830 1.00 90.19 122 GLN A C 1
ATOM 947 O O . GLN A 1 122 ? -14.023 4.374 1.485 1.00 90.19 122 GLN A O 1
ATOM 952 N N . ASN A 1 123 ? -11.840 3.858 1.384 1.00 89.81 123 ASN A N 1
ATOM 953 C CA . ASN A 1 123 ? -11.741 3.509 2.800 1.00 89.81 123 ASN A CA 1
ATOM 954 C C . ASN A 1 123 ? -11.913 4.738 3.708 1.00 89.81 123 ASN A C 1
ATOM 956 O O . ASN A 1 123 ? -12.590 4.617 4.729 1.00 89.81 123 ASN A O 1
ATOM 960 N N . LYS A 1 124 ? -11.420 5.927 3.314 1.00 91.38 124 LYS A N 1
ATOM 961 C CA . LYS A 1 124 ? -11.691 7.197 4.022 1.00 91.38 124 LYS A CA 1
ATOM 962 C C . LYS A 1 124 ? -13.201 7.454 4.106 1.00 91.38 124 LYS A C 1
ATOM 964 O O . LYS A 1 124 ? -13.746 7.612 5.197 1.00 91.38 124 LYS A O 1
ATOM 969 N N . GLN A 1 125 ? -13.905 7.380 2.975 1.00 92.12 125 GLN A N 1
ATOM 970 C CA . GLN A 1 125 ? -15.357 7.595 2.912 1.00 92.12 125 GLN A CA 1
ATOM 971 C C . GLN A 1 125 ? -16.169 6.561 3.704 1.00 92.12 125 GLN A C 1
ATOM 973 O O . GLN A 1 125 ? -17.287 6.852 4.136 1.00 92.12 125 GLN A O 1
ATOM 978 N N . ILE A 1 126 ? -15.665 5.332 3.845 1.00 88.06 126 ILE A N 1
ATOM 979 C CA . ILE A 1 126 ? -16.299 4.301 4.673 1.00 88.06 126 ILE A CA 1
ATOM 980 C C . ILE A 1 126 ? -16.045 4.587 6.157 1.00 88.06 126 ILE A C 1
ATOM 982 O O . ILE A 1 126 ? -16.996 4.567 6.938 1.00 88.06 126 ILE A O 1
ATOM 986 N N . ALA A 1 127 ? -14.805 4.905 6.538 1.00 87.81 127 ALA A N 1
ATOM 987 C CA . ALA A 1 127 ? -14.436 5.234 7.913 1.00 87.81 127 ALA A CA 1
ATOM 988 C C . ALA A 1 127 ? -15.226 6.439 8.454 1.00 87.81 127 ALA A C 1
ATOM 990 O O . ALA A 1 127 ? -15.657 6.426 9.602 1.00 87.81 127 ALA A O 1
ATOM 991 N N . GLU A 1 128 ? -15.497 7.448 7.623 1.00 90.00 128 GLU A N 1
ATOM 992 C CA . GLU A 1 128 ? -16.324 8.609 7.993 1.00 90.00 128 GLU A CA 1
ATOM 993 C C . GLU A 1 128 ? -17.791 8.262 8.295 1.00 90.00 128 GLU A C 1
ATOM 995 O O . GLU A 1 128 ? -18.466 8.990 9.022 1.00 90.00 128 GLU A O 1
ATOM 1000 N N . LYS A 1 129 ? -18.307 7.156 7.744 1.00 89.81 129 LYS A N 1
ATOM 1001 C CA . LYS A 1 129 ? -19.706 6.721 7.914 1.00 89.81 129 LYS A CA 1
ATOM 1002 C C . LYS A 1 129 ? -19.901 5.759 9.081 1.00 89.81 129 LYS A C 1
ATOM 1004 O O . LYS A 1 129 ? -21.040 5.408 9.387 1.00 89.81 129 LYS A O 1
ATOM 1009 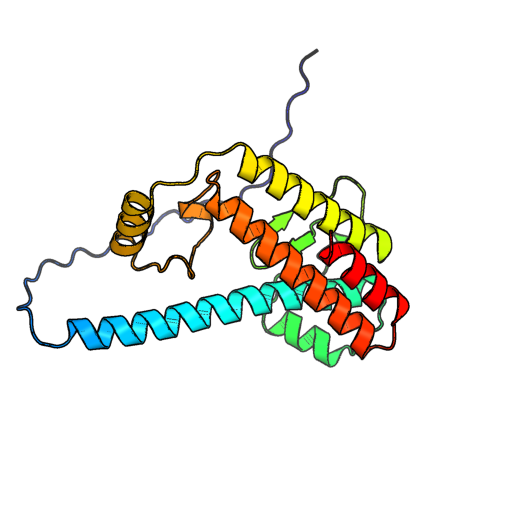N N . ILE A 1 130 ? -18.815 5.291 9.689 1.00 86.88 130 ILE A N 1
ATOM 1010 C CA . ILE A 1 130 ? -18.838 4.285 10.746 1.00 86.88 130 ILE A CA 1
ATOM 1011 C C . ILE A 1 130 ? -18.449 4.953 12.056 1.00 86.88 130 ILE A C 1
ATOM 1013 O O . ILE A 1 130 ? -17.415 5.608 12.159 1.00 86.88 130 ILE A O 1
ATOM 1017 N N . GLU A 1 131 ? -19.291 4.776 13.070 1.00 84.00 131 GLU A N 1
ATOM 1018 C CA . GLU A 1 131 ? -18.984 5.250 14.413 1.00 84.00 131 GLU A CA 1
ATOM 1019 C C . GLU A 1 131 ? -17.756 4.511 14.956 1.00 84.00 131 GLU A C 1
ATOM 1021 O O . GLU A 1 131 ? -17.646 3.285 14.838 1.00 84.00 131 GLU A O 1
ATOM 1026 N N . ALA A 1 132 ? -16.821 5.276 15.521 1.00 81.00 132 ALA A N 1
ATOM 1027 C CA . ALA A 1 132 ? -15.635 4.720 16.154 1.00 81.00 132 ALA A CA 1
ATOM 1028 C C . ALA A 1 132 ? -16.037 3.800 17.310 1.00 81.00 132 ALA A C 1
ATOM 1030 O O . ALA A 1 132 ? -17.027 4.035 18.009 1.00 81.00 132 ALA A O 1
ATOM 1031 N N . THR A 1 133 ? -15.258 2.748 17.521 1.00 77.88 133 THR A N 1
ATOM 1032 C CA . THR A 1 133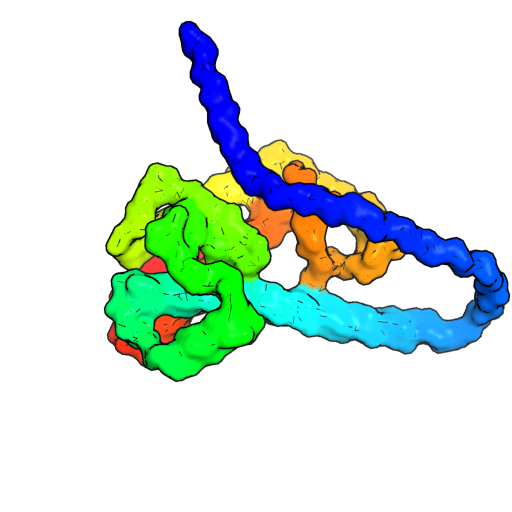 ? -15.443 1.891 18.684 1.00 77.88 133 THR A CA 1
ATOM 1033 C C . THR A 1 133 ? -15.110 2.713 19.937 1.00 77.88 133 THR A C 1
ATOM 1035 O O . THR A 1 133 ? -14.052 3.344 19.971 1.00 77.88 133 THR A O 1
ATOM 1038 N N . PRO A 1 134 ? -15.979 2.742 20.970 1.00 81.00 134 PRO A N 1
ATOM 1039 C CA . PRO A 1 134 ? -15.683 3.469 22.199 1.00 81.00 134 PRO A CA 1
ATOM 1040 C C . PRO A 1 134 ? -14.327 3.036 22.775 1.00 81.00 134 PRO A C 1
ATOM 1042 O O . PRO A 1 134 ? -14.061 1.827 22.796 1.00 81.00 134 PRO A O 1
ATOM 1045 N N . PRO A 1 135 ? -13.479 3.968 23.246 1.00 76.62 135 PRO A N 1
ATOM 1046 C CA . PRO A 1 135 ? -12.142 3.644 23.744 1.00 76.62 135 PRO A CA 1
ATOM 1047 C C . PRO A 1 135 ? -12.142 2.543 24.809 1.00 76.62 135 PRO A C 1
ATOM 1049 O O . PRO A 1 135 ? -11.277 1.675 24.802 1.00 76.62 135 PRO A O 1
ATOM 1052 N N . GLU A 1 136 ? -13.163 2.502 25.666 1.00 80.19 136 GLU A N 1
ATOM 1053 C CA . GLU A 1 136 ? -13.287 1.494 26.720 1.00 80.19 136 GLU A CA 1
ATOM 1054 C C . GLU A 1 136 ? -13.480 0.083 26.144 1.00 80.19 136 GLU A C 1
ATOM 1056 O O . GLU A 1 136 ? -12.915 -0.888 26.645 1.00 80.19 136 GLU A O 1
ATOM 1061 N N . ALA A 1 137 ? -14.244 -0.037 25.055 1.00 77.06 137 ALA A N 1
ATOM 1062 C CA . ALA A 1 137 ? -14.443 -1.305 24.361 1.00 77.06 137 ALA A CA 1
ATOM 1063 C C . ALA A 1 137 ? -13.180 -1.731 23.594 1.00 77.06 137 ALA A C 1
ATOM 1065 O O . ALA A 1 137 ? -12.877 -2.923 23.518 1.00 77.06 137 ALA A O 1
ATOM 1066 N N . VAL A 1 138 ? -12.419 -0.768 23.062 1.00 73.50 138 VAL A N 1
ATOM 1067 C CA . VAL A 1 138 ? -11.100 -1.026 22.467 1.00 73.50 138 VAL A CA 1
ATOM 1068 C C . VAL A 1 138 ? -10.135 -1.574 23.523 1.00 73.50 138 VAL A C 1
ATOM 1070 O O . VAL A 1 138 ? -9.486 -2.596 23.291 1.00 73.50 138 VAL A O 1
ATOM 1073 N N . ASP A 1 139 ? -10.098 -0.961 24.705 1.00 72.69 139 ASP A N 1
ATOM 1074 C CA . ASP A 1 139 ? -9.257 -1.386 25.826 1.00 72.69 139 ASP A CA 1
ATOM 1075 C C . ASP A 1 139 ? -9.636 -2.775 26.353 1.00 72.69 139 ASP A C 1
ATOM 1077 O O . ASP A 1 139 ? -8.760 -3.592 26.649 1.00 72.69 139 ASP A O 1
ATOM 1081 N N . GLU A 1 140 ? -10.931 -3.094 26.428 1.00 75.50 140 GLU A N 1
ATOM 1082 C CA . GLU A 1 140 ? -11.398 -4.430 26.807 1.00 75.50 140 GLU A CA 1
ATOM 1083 C C . GLU A 1 140 ? -10.977 -5.505 25.801 1.00 75.50 140 GLU A C 1
ATOM 1085 O O . GLU A 1 140 ? -10.531 -6.583 26.205 1.00 75.50 140 GLU A O 1
ATOM 1090 N N . ILE A 1 141 ? -11.081 -5.223 24.498 1.00 71.00 141 ILE A N 1
ATOM 1091 C CA . ILE A 1 141 ? -10.619 -6.131 23.438 1.00 71.00 141 ILE A CA 1
ATOM 1092 C C . ILE A 1 141 ? -9.107 -6.337 23.561 1.00 71.00 141 ILE A C 1
ATOM 1094 O O . ILE A 1 141 ? -8.646 -7.480 23.607 1.00 71.00 141 ILE A O 1
ATOM 1098 N N . ASN A 1 142 ? -8.352 -5.249 23.695 1.00 69.94 142 ASN A N 1
ATOM 1099 C CA . ASN A 1 142 ? -6.901 -5.278 23.848 1.00 69.94 142 ASN A CA 1
ATOM 1100 C C . ASN A 1 142 ? -6.469 -6.116 25.055 1.00 69.94 142 ASN A C 1
ATOM 1102 O O . ASN A 1 142 ? -5.656 -7.035 24.935 1.00 69.94 142 ASN A O 1
ATOM 1106 N N . LYS A 1 143 ? -7.102 -5.888 26.208 1.00 72.25 143 LYS A N 1
ATOM 1107 C CA . LYS A 1 143 ? -6.851 -6.648 27.434 1.00 72.25 143 LYS A CA 1
ATOM 1108 C C . LYS A 1 143 ? -7.232 -8.123 27.303 1.00 72.25 143 LYS A C 1
ATOM 1110 O O . LYS A 1 143 ? -6.531 -8.980 27.832 1.00 72.25 143 LYS A O 1
ATOM 1115 N N . LYS A 1 144 ? -8.337 -8.434 26.619 1.00 69.56 144 LYS A N 1
ATOM 1116 C CA . LYS A 1 144 ? -8.836 -9.809 26.457 1.00 69.56 144 LYS A CA 1
ATOM 1117 C C . LYS A 1 144 ? -7.943 -10.659 25.556 1.00 69.56 144 LYS A C 1
ATOM 1119 O O . LYS A 1 144 ? -7.794 -11.850 25.818 1.00 69.56 144 LYS A O 1
ATOM 1124 N N . TYR A 1 145 ? -7.391 -10.073 24.498 1.00 62.00 145 TYR A N 1
ATOM 1125 C CA . TYR A 1 145 ? -6.608 -10.806 23.500 1.00 62.00 145 TYR A CA 1
ATOM 1126 C C . TYR A 1 145 ? -5.097 -10.587 23.617 1.00 62.00 145 TYR A C 1
ATOM 1128 O O . TYR A 1 145 ? -4.352 -11.139 22.811 1.00 62.00 145 TYR A O 1
ATOM 1136 N N . GLY A 1 146 ? -4.641 -9.809 24.607 1.00 61.19 146 GLY A N 1
ATOM 1137 C CA . GLY A 1 146 ? -3.230 -9.440 24.733 1.00 61.19 146 GLY A CA 1
ATOM 1138 C C . GLY A 1 146 ? -2.726 -8.688 23.498 1.00 61.19 146 GLY A C 1
ATOM 1139 O O . GLY A 1 146 ? -1.569 -8.835 23.111 1.00 61.19 146 GLY A O 1
ATOM 1140 N N . THR A 1 147 ? -3.615 -7.945 22.831 1.00 56.81 147 THR A N 1
ATOM 1141 C CA . THR A 1 147 ? -3.283 -7.115 21.671 1.00 56.81 147 THR A CA 1
ATOM 1142 C C . THR A 1 147 ? -3.092 -5.682 22.136 1.00 56.81 147 THR A C 1
ATOM 1144 O O . THR A 1 147 ? -3.822 -5.207 23.001 1.00 56.81 147 THR A O 1
ATOM 1147 N N . THR A 1 148 ? -2.134 -4.965 21.562 1.00 54.84 148 THR A N 1
ATOM 1148 C CA . THR A 1 148 ? -2.146 -3.500 21.625 1.00 54.84 148 THR A CA 1
ATOM 1149 C C . THR A 1 148 ? -3.011 -2.976 20.482 1.00 54.84 148 THR A C 1
ATOM 1151 O O . THR A 1 148 ? -3.269 -3.701 19.516 1.00 54.84 148 THR A O 1
ATOM 1154 N N . SER A 1 149 ? -3.421 -1.706 20.555 1.00 49.50 149 SER A N 1
ATOM 1155 C CA . SER A 1 149 ? -4.070 -1.019 19.428 1.00 49.50 149 SER A CA 1
ATOM 1156 C C . SER A 1 149 ? -3.227 -0.989 18.148 1.00 49.50 149 SER A C 1
ATOM 1158 O O . SER A 1 149 ? -3.684 -0.622 17.079 1.00 49.50 149 SER A O 1
ATOM 1160 N N . GLU A 1 150 ? -1.968 -1.375 18.269 1.00 47.81 150 GLU A N 1
ATOM 1161 C CA . GLU A 1 150 ? -0.930 -1.326 17.256 1.00 47.81 150 GLU A CA 1
ATOM 1162 C C . GLU A 1 150 ? -0.648 -2.705 16.632 1.00 47.81 150 GLU A C 1
ATOM 1164 O O . GLU A 1 150 ? 0.061 -2.787 15.636 1.00 47.81 150 GLU A O 1
ATOM 1169 N N . ASN A 1 151 ? -1.236 -3.777 17.183 1.00 50.47 151 ASN A N 1
ATOM 1170 C CA . ASN A 1 151 ? -0.949 -5.179 16.848 1.00 50.47 151 ASN A CA 1
ATOM 1171 C C . ASN A 1 151 ? -2.129 -5.916 16.186 1.00 50.47 151 ASN A C 1
ATOM 1173 O O . ASN A 1 151 ? -2.280 -7.140 16.295 1.00 50.47 151 ASN A O 1
ATOM 1177 N N . TRP A 1 152 ? -3.057 -5.167 15.591 1.00 59.59 152 TRP A N 1
ATOM 1178 C CA . TRP A 1 152 ? -4.384 -5.686 15.285 1.00 59.59 152 TRP A CA 1
ATOM 1179 C C . TRP A 1 152 ? -4.416 -6.661 14.112 1.00 59.59 152 TRP A C 1
ATOM 1181 O O . TRP A 1 152 ? -4.233 -6.306 12.954 1.00 59.59 152 TRP A O 1
ATOM 1191 N N . LYS A 1 153 ? -4.832 -7.896 14.405 1.00 53.47 153 LYS A N 1
ATOM 1192 C CA . LYS A 1 153 ? -5.357 -8.803 13.383 1.00 53.47 153 LYS A CA 1
ATOM 1193 C C . LYS A 1 153 ? -6.750 -8.309 12.992 1.00 53.47 153 LYS A C 1
ATOM 1195 O O . LYS A 1 153 ? -7.673 -8.403 13.804 1.00 53.47 153 LYS A O 1
ATOM 1200 N N . TYR A 1 154 ? -6.907 -7.855 11.747 1.00 52.22 154 TYR A N 1
ATOM 1201 C CA . TYR A 1 154 ? -8.116 -7.302 11.094 1.00 52.22 154 TYR A CA 1
ATOM 1202 C C . TYR A 1 154 ? -9.454 -7.998 11.403 1.00 52.22 154 TYR A C 1
ATOM 1204 O O . TYR A 1 154 ? -10.529 -7.434 11.221 1.00 52.22 154 TYR A O 1
ATOM 1212 N N . LYS A 1 155 ? -9.414 -9.237 11.901 1.00 57.72 155 LYS A N 1
ATOM 1213 C CA . LYS A 1 155 ? -10.584 -9.996 12.350 1.00 57.72 155 LYS A CA 1
ATOM 1214 C C . LYS A 1 155 ? -11.289 -9.384 13.565 1.00 57.72 155 LYS A C 1
ATOM 1216 O O . LYS A 1 155 ? -12.501 -9.535 13.670 1.00 57.72 155 LYS A O 1
ATOM 1221 N N . LEU A 1 156 ? -10.570 -8.728 14.481 1.00 59.59 156 LEU A N 1
ATOM 1222 C CA . LEU A 1 156 ? -11.158 -8.219 15.734 1.00 59.59 156 LEU A CA 1
ATOM 1223 C C . LEU A 1 156 ? -12.007 -6.957 15.532 1.00 59.59 156 LEU A C 1
ATOM 1225 O O . LEU A 1 156 ? -12.976 -6.748 16.257 1.00 59.59 156 LEU A O 1
ATOM 1229 N N . PHE A 1 157 ? -11.676 -6.168 14.511 1.00 64.88 157 PHE A N 1
ATOM 1230 C CA . PHE A 1 157 ? -12.332 -4.905 14.173 1.00 64.88 157 PHE A CA 1
ATOM 1231 C C . PHE A 1 157 ? -12.935 -4.939 12.766 1.00 64.88 157 PHE A C 1
ATOM 1233 O O . PHE A 1 157 ? -13.133 -3.899 12.144 1.00 64.88 157 PHE A O 1
ATOM 1240 N N . ALA A 1 158 ? -13.248 -6.129 12.247 1.00 67.25 158 ALA A N 1
ATOM 1241 C CA . ALA A 1 158 ? -13.869 -6.262 10.936 1.00 67.25 158 ALA A CA 1
ATOM 1242 C C . ALA A 1 158 ? -15.117 -5.366 10.847 1.00 67.25 158 ALA A C 1
ATOM 1244 O O . ALA A 1 158 ? -16.000 -5.413 11.706 1.00 67.25 158 ALA A O 1
ATOM 1245 N N . HIS A 1 159 ? -15.168 -4.531 9.807 1.00 69.56 159 HIS A N 1
ATOM 1246 C CA . HIS A 1 159 ? -16.219 -3.531 9.578 1.00 69.56 159 HIS A CA 1
ATOM 1247 C C . HIS A 1 159 ? -16.315 -2.403 10.622 1.00 69.56 159 HIS A C 1
ATOM 1249 O O . HIS A 1 159 ? -17.317 -1.690 10.653 1.00 69.56 159 HIS A O 1
ATOM 1255 N N . LYS A 1 160 ? -15.290 -2.211 11.455 1.00 79.88 160 LYS A N 1
ATOM 1256 C CA . LYS A 1 160 ? -15.155 -1.059 12.353 1.00 79.88 160 LYS A CA 1
ATOM 1257 C C . LYS A 1 160 ? -14.261 0.008 11.742 1.00 79.88 160 LYS A C 1
ATOM 1259 O O . LYS A 1 160 ? -13.448 -0.289 10.867 1.00 79.88 160 LYS A O 1
ATOM 1264 N N . LYS A 1 161 ? -14.418 1.243 12.219 1.00 83.31 161 LYS A N 1
ATOM 1265 C CA . LYS A 1 161 ? -13.676 2.408 11.730 1.00 83.31 161 LYS A CA 1
ATOM 1266 C C . LYS A 1 161 ? -12.163 2.180 11.777 1.00 83.31 161 LYS A C 1
ATOM 1268 O O . LYS A 1 161 ? -11.487 2.417 10.782 1.00 83.31 161 LYS A O 1
ATOM 1273 N N . GLU A 1 162 ? -11.677 1.613 12.876 1.00 80.06 162 GLU A N 1
ATOM 1274 C CA . GLU A 1 162 ? -10.256 1.363 13.139 1.00 80.06 162 GLU A CA 1
ATOM 1275 C C . GLU A 1 162 ? -9.631 0.426 12.094 1.00 80.06 162 GLU A C 1
ATOM 1277 O O . GLU A 1 162 ? -8.480 0.592 11.699 1.00 80.06 162 GLU A O 1
ATOM 1282 N N . ASN A 1 163 ? -10.403 -0.540 11.587 1.00 79.31 163 ASN A N 1
ATOM 1283 C CA . ASN A 1 163 ? -9.933 -1.446 10.543 1.00 79.31 163 ASN A CA 1
ATOM 1284 C C . ASN A 1 163 ? -9.778 -0.731 9.194 1.00 79.31 163 ASN A C 1
ATOM 1286 O O . ASN A 1 163 ? -8.815 -0.988 8.481 1.00 79.31 163 ASN A O 1
ATOM 1290 N N . TYR A 1 164 ? -10.691 0.180 8.848 1.00 83.69 164 TYR A N 1
ATOM 1291 C CA . TYR A 1 164 ? -10.558 0.981 7.626 1.00 83.69 164 TYR A CA 1
ATOM 1292 C C . TYR A 1 164 ? -9.418 2.000 7.733 1.00 83.69 164 TYR A C 1
ATOM 1294 O O . TYR A 1 164 ? -8.706 2.210 6.757 1.00 83.69 164 TYR A O 1
ATOM 1302 N N . GLU A 1 165 ? -9.202 2.584 8.914 1.00 85.12 165 GLU A N 1
ATOM 1303 C CA . GLU A 1 165 ? -8.051 3.454 9.190 1.00 85.12 165 GLU A CA 1
ATOM 1304 C C . GLU A 1 165 ? -6.723 2.687 9.044 1.00 85.12 165 GLU A C 1
ATOM 1306 O O . GLU A 1 165 ? -5.822 3.162 8.357 1.00 85.12 165 GLU A O 1
ATOM 1311 N N . ALA A 1 166 ? -6.628 1.454 9.556 1.00 80.00 166 ALA A N 1
ATOM 1312 C CA . ALA A 1 166 ? -5.460 0.595 9.340 1.00 80.00 166 ALA A CA 1
ATOM 1313 C C . ALA A 1 166 ? -5.231 0.258 7.851 1.00 80.00 166 ALA A C 1
ATOM 1315 O O . ALA A 1 166 ? -4.104 0.329 7.361 1.00 80.00 166 ALA A O 1
ATOM 1316 N N . TRP A 1 167 ? -6.296 -0.045 7.097 1.00 83.56 167 TRP A N 1
ATOM 1317 C CA . TRP A 1 167 ? -6.194 -0.322 5.655 1.00 83.56 167 TRP A CA 1
ATOM 1318 C C . TRP A 1 167 ? -5.690 0.885 4.860 1.00 83.56 167 TRP A C 1
ATOM 1320 O O . TRP A 1 167 ? -4.963 0.716 3.875 1.00 83.56 167 TRP A O 1
ATOM 1330 N N . ILE A 1 168 ? -6.069 2.098 5.275 1.00 88.25 168 ILE A N 1
ATOM 1331 C CA . ILE A 1 168 ? -5.562 3.340 4.687 1.00 88.25 168 ILE A CA 1
ATOM 1332 C C . ILE A 1 168 ? -4.054 3.440 4.919 1.00 88.25 168 ILE A C 1
ATOM 1334 O O . ILE A 1 168 ? -3.320 3.622 3.950 1.00 88.25 168 ILE A O 1
ATOM 1338 N N . GLU A 1 169 ? -3.585 3.276 6.155 1.00 87.62 169 GLU A N 1
ATOM 1339 C CA . GLU A 1 169 ? -2.157 3.379 6.485 1.00 87.62 169 GLU A CA 1
ATOM 1340 C C . GLU A 1 169 ? -1.308 2.337 5.746 1.00 87.62 169 GLU A C 1
ATOM 1342 O O . GLU A 1 169 ? -0.249 2.655 5.210 1.00 87.62 169 GLU A O 1
ATOM 1347 N N . GLU A 1 170 ? -1.791 1.106 5.607 1.00 86.00 170 GLU A N 1
ATOM 1348 C CA . GLU A 1 170 ? -1.080 0.075 4.842 1.00 86.00 170 GLU A CA 1
ATOM 1349 C C . GLU A 1 170 ? -1.068 0.339 3.343 1.00 86.00 170 GLU A C 1
ATOM 1351 O O . GLU A 1 170 ? -0.063 0.098 2.671 1.00 86.00 170 GLU A O 1
ATOM 1356 N N . SER A 1 171 ? -2.173 0.857 2.805 1.00 90.00 171 SER A N 1
ATOM 1357 C CA . SER A 1 171 ? -2.231 1.282 1.408 1.00 90.00 171 SER A CA 1
ATOM 1358 C C . SER A 1 171 ? -1.237 2.415 1.147 1.00 90.00 171 SER A C 1
ATOM 1360 O O . SER A 1 171 ? -0.587 2.435 0.099 1.00 90.00 171 SER A O 1
ATOM 1362 N N . ARG A 1 172 ? -1.075 3.332 2.112 1.00 92.38 172 ARG A N 1
ATOM 1363 C CA . ARG A 1 172 ? -0.079 4.409 2.055 1.00 92.38 172 ARG A CA 1
ATOM 1364 C C . ARG A 1 172 ? 1.341 3.856 2.117 1.00 92.38 172 ARG A C 1
ATOM 1366 O O . ARG A 1 172 ? 2.109 4.147 1.208 1.00 92.38 172 ARG A O 1
ATOM 1373 N N . ALA A 1 173 ? 1.658 2.998 3.086 1.00 90.50 173 ALA A N 1
ATOM 1374 C CA . ALA A 1 173 ? 2.970 2.353 3.200 1.00 90.50 173 ALA A CA 1
ATOM 1375 C C . ALA A 1 173 ? 3.332 1.545 1.939 1.00 90.50 173 ALA A C 1
ATOM 1377 O O . ALA A 1 173 ? 4.461 1.581 1.454 1.00 90.50 173 ALA A O 1
ATOM 1378 N N . THR A 1 174 ? 2.350 0.870 1.341 1.00 91.19 174 THR A N 1
ATOM 1379 C CA . THR A 1 174 ? 2.531 0.143 0.078 1.00 91.19 174 THR A CA 1
ATOM 1380 C C . THR A 1 174 ? 2.875 1.088 -1.076 1.00 91.19 174 THR A C 1
ATOM 1382 O O . THR A 1 174 ? 3.807 0.827 -1.838 1.00 91.19 174 THR A O 1
ATOM 1385 N N . LEU A 1 175 ? 2.162 2.211 -1.206 1.00 93.88 175 LEU A N 1
ATOM 1386 C CA . LEU A 1 175 ? 2.496 3.242 -2.190 1.00 93.88 175 LEU A CA 1
ATOM 1387 C C . LEU A 1 175 ? 3.868 3.872 -1.920 1.00 93.88 175 LEU A C 1
ATOM 1389 O O . LEU A 1 175 ? 4.625 4.080 -2.865 1.00 93.88 175 LEU A O 1
ATOM 1393 N N . GLU A 1 176 ? 4.225 4.130 -0.664 1.00 94.19 176 GLU A N 1
ATOM 1394 C CA . GLU A 1 176 ? 5.546 4.646 -0.287 1.00 94.19 176 GLU A CA 1
ATOM 1395 C C . GLU A 1 176 ? 6.664 3.681 -0.692 1.00 94.19 176 GLU A C 1
ATOM 1397 O O . GLU A 1 176 ? 7.613 4.096 -1.359 1.00 94.19 176 GLU A O 1
ATOM 1402 N N . GLY A 1 177 ? 6.524 2.385 -0.395 1.00 91.69 177 GLY A N 1
ATOM 1403 C CA . GLY A 1 177 ? 7.462 1.349 -0.836 1.00 91.69 177 GLY A CA 1
ATOM 1404 C C . GLY A 1 177 ? 7.619 1.302 -2.361 1.00 91.69 177 GLY A C 1
ATOM 1405 O O . GLY A 1 177 ? 8.737 1.216 -2.874 1.00 91.69 177 GLY A O 1
ATOM 1406 N N . PHE A 1 178 ? 6.512 1.449 -3.095 1.00 93.94 178 PHE A N 1
ATOM 1407 C CA . PHE A 1 178 ? 6.510 1.542 -4.558 1.00 93.94 178 PHE A CA 1
ATOM 1408 C C . PHE A 1 178 ? 7.279 2.777 -5.059 1.00 93.94 178 PHE A C 1
ATOM 1410 O O . PHE A 1 178 ? 8.147 2.672 -5.927 1.00 93.94 178 PHE A O 1
ATOM 1417 N N . GLY A 1 179 ? 7.001 3.955 -4.491 1.00 95.19 179 GLY A N 1
ATOM 1418 C CA . GLY A 1 179 ? 7.675 5.204 -4.852 1.00 95.19 179 GLY A CA 1
ATOM 1419 C C . GLY A 1 179 ? 9.160 5.212 -4.496 1.00 95.19 179 GLY A C 1
ATOM 1420 O O . GLY A 1 179 ? 9.969 5.752 -5.252 1.00 95.19 179 GLY A O 1
ATOM 1421 N N . ASN A 1 180 ? 9.540 4.599 -3.375 1.00 94.25 180 ASN A N 1
ATOM 1422 C CA . ASN A 1 180 ? 10.935 4.460 -2.963 1.00 94.25 180 ASN A CA 1
ATOM 1423 C C . ASN A 1 180 ? 11.699 3.523 -3.906 1.00 94.25 180 ASN A C 1
ATOM 1425 O O . ASN A 1 180 ? 12.804 3.860 -4.328 1.00 94.25 180 ASN A O 1
ATOM 1429 N N . ALA A 1 181 ? 11.093 2.403 -4.316 1.00 91.62 181 ALA A N 1
ATOM 1430 C CA . ALA A 1 181 ? 11.680 1.518 -5.322 1.00 91.62 181 ALA A CA 1
ATOM 1431 C C . ALA A 1 181 ? 11.902 2.238 -6.662 1.00 91.62 181 ALA A C 1
ATOM 1433 O O . ALA A 1 181 ? 12.962 2.092 -7.268 1.00 91.62 181 ALA A O 1
ATOM 1434 N N . ALA A 1 182 ? 10.945 3.066 -7.091 1.00 94.12 182 ALA A N 1
ATOM 1435 C CA . ALA A 1 182 ? 11.093 3.881 -8.292 1.00 94.12 182 ALA A CA 1
ATOM 1436 C C . ALA A 1 182 ? 12.280 4.850 -8.202 1.00 94.12 182 ALA A C 1
ATOM 1438 O O . ALA A 1 182 ? 13.122 4.879 -9.100 1.00 94.12 182 ALA A O 1
ATOM 1439 N N . MET A 1 183 ? 12.394 5.583 -7.091 1.00 94.81 183 MET A N 1
ATOM 1440 C CA . MET A 1 183 ? 13.508 6.502 -6.843 1.00 94.81 183 MET A CA 1
ATOM 1441 C C . MET A 1 183 ? 14.864 5.782 -6.830 1.00 94.81 183 MET A C 1
ATOM 1443 O O . MET A 1 183 ? 15.807 6.248 -7.467 1.00 94.81 183 MET A O 1
ATOM 1447 N N . GLU A 1 184 ? 14.969 4.634 -6.152 1.00 93.06 184 GLU A N 1
ATOM 1448 C CA . GLU A 1 184 ? 16.197 3.824 -6.118 1.00 93.06 184 GLU A CA 1
ATOM 1449 C C . GLU A 1 184 ? 16.622 3.331 -7.510 1.00 93.06 184 GLU A C 1
ATOM 1451 O O . GLU A 1 184 ? 17.816 3.234 -7.795 1.00 93.06 184 GLU A O 1
ATOM 1456 N N . SER A 1 185 ? 15.657 3.061 -8.392 1.00 90.50 185 SER A N 1
ATOM 1457 C CA . SER A 1 185 ? 15.893 2.672 -9.787 1.00 90.50 185 SER A CA 1
ATOM 1458 C C . SER A 1 185 ? 16.100 3.861 -10.739 1.00 90.50 185 SER A C 1
ATOM 1460 O O . SER A 1 185 ? 16.286 3.653 -11.938 1.00 90.50 185 SER A O 1
ATOM 1462 N N . GLY A 1 186 ? 16.070 5.102 -10.241 1.00 93.25 186 GLY A N 1
ATOM 1463 C CA . GLY A 1 186 ? 16.229 6.324 -11.038 1.00 93.25 186 GLY A CA 1
ATOM 1464 C C . GLY A 1 186 ? 14.970 6.790 -11.783 1.00 93.25 186 GLY A C 1
ATOM 1465 O O . GLY A 1 186 ? 15.052 7.713 -12.597 1.00 93.25 186 GLY A O 1
ATOM 1466 N N . ASP A 1 187 ? 13.804 6.198 -11.513 1.00 94.50 187 ASP A N 1
ATOM 1467 C CA . ASP A 1 187 ? 12.509 6.614 -12.060 1.00 94.50 187 ASP A CA 1
ATOM 1468 C C . ASP A 1 187 ? 11.874 7.724 -11.204 1.00 94.50 187 ASP A C 1
ATOM 1470 O O . ASP A 1 187 ? 10.928 7.534 -10.432 1.00 94.50 187 ASP A O 1
ATOM 1474 N N . ASN A 1 188 ? 12.415 8.932 -11.362 1.00 94.69 188 ASN A N 1
ATOM 1475 C CA . ASN A 1 188 ? 11.939 10.117 -10.647 1.00 94.69 188 ASN A CA 1
ATOM 1476 C C . ASN A 1 188 ? 10.501 10.507 -11.026 1.00 94.69 188 ASN A C 1
ATOM 1478 O O . ASN A 1 188 ? 9.802 11.124 -10.224 1.00 94.69 188 ASN A O 1
ATOM 1482 N N . ALA A 1 189 ? 10.050 10.167 -12.239 1.00 95.50 189 ALA A N 1
ATOM 1483 C CA . ALA A 1 189 ? 8.702 10.498 -12.690 1.00 95.50 189 ALA A CA 1
ATOM 1484 C C . ALA A 1 189 ? 7.659 9.701 -11.898 1.00 95.50 189 ALA A C 1
ATOM 1486 O O . ALA A 1 189 ? 6.701 10.279 -11.383 1.00 95.50 189 ALA A O 1
ATOM 1487 N N . THR A 1 190 ? 7.878 8.396 -11.737 1.00 95.38 190 THR A N 1
ATOM 1488 C CA . THR A 1 190 ? 7.022 7.538 -10.912 1.00 95.38 190 THR A CA 1
ATOM 1489 C C . THR A 1 190 ? 7.068 7.930 -9.437 1.00 95.38 190 THR A C 1
ATOM 1491 O O . THR A 1 190 ? 6.017 7.998 -8.799 1.00 95.38 190 THR A O 1
ATOM 1494 N N . HIS A 1 191 ? 8.249 8.252 -8.898 1.00 96.12 191 HIS A N 1
ATOM 1495 C CA . HIS A 1 191 ? 8.373 8.709 -7.511 1.00 96.12 191 HIS A CA 1
ATOM 1496 C C . HIS A 1 191 ? 7.514 9.957 -7.229 1.00 96.12 191 HIS A C 1
ATOM 1498 O O . HIS A 1 191 ? 6.751 9.990 -6.261 1.00 96.12 191 HIS A O 1
ATOM 1504 N N . GLU A 1 192 ? 7.565 10.964 -8.108 1.00 95.75 192 GLU A N 1
ATOM 1505 C CA . GLU A 1 192 ? 6.750 12.175 -7.953 1.00 95.75 192 GLU A CA 1
ATOM 1506 C C . GLU A 1 192 ? 5.247 11.903 -8.137 1.00 95.75 192 GLU A C 1
ATOM 1508 O O . GLU A 1 192 ? 4.425 12.503 -7.442 1.00 95.75 192 GLU A O 1
ATOM 1513 N N . LEU A 1 193 ? 4.854 10.969 -9.014 1.00 95.50 193 LEU A N 1
ATOM 1514 C CA . LEU A 1 193 ? 3.451 10.548 -9.132 1.00 95.50 193 LEU A CA 1
ATOM 1515 C C . LEU A 1 193 ? 2.927 9.941 -7.825 1.00 95.50 193 LEU A C 1
ATOM 1517 O O . LEU A 1 193 ? 1.840 10.310 -7.377 1.00 95.50 193 LEU A O 1
ATOM 1521 N N . VAL A 1 194 ? 3.704 9.060 -7.193 1.00 95.06 194 VAL A N 1
ATOM 1522 C CA . VAL A 1 194 ? 3.357 8.461 -5.895 1.00 95.06 194 VAL A CA 1
ATOM 1523 C C . VAL A 1 194 ? 3.223 9.534 -4.819 1.00 95.06 194 VAL A C 1
ATOM 1525 O O . VAL A 1 194 ? 2.221 9.581 -4.108 1.00 95.06 194 VAL A O 1
ATOM 1528 N N . LYS A 1 195 ? 4.197 10.441 -4.722 1.00 94.62 195 LYS A N 1
ATOM 1529 C CA . LYS A 1 195 ? 4.183 11.531 -3.740 1.00 94.62 195 LYS A CA 1
ATOM 1530 C C . LYS A 1 195 ? 2.957 12.435 -3.892 1.00 94.62 195 LYS A C 1
ATOM 1532 O O . LYS A 1 195 ? 2.357 12.831 -2.894 1.00 94.62 195 LYS A O 1
ATOM 1537 N N . ASN A 1 196 ? 2.551 12.719 -5.129 1.00 93.38 196 ASN A N 1
ATOM 1538 C CA . ASN A 1 196 ? 1.326 13.465 -5.419 1.00 93.38 196 ASN A CA 1
ATOM 1539 C C . ASN A 1 196 ? 0.054 12.680 -5.065 1.00 93.38 196 ASN A C 1
ATOM 1541 O O . ASN A 1 196 ? -0.936 13.273 -4.646 1.00 93.38 196 ASN A O 1
ATOM 1545 N N . ALA A 1 197 ? 0.054 11.355 -5.220 1.00 91.88 197 ALA A N 1
ATOM 1546 C CA . ALA A 1 197 ? -1.071 10.523 -4.800 1.00 91.88 197 ALA A CA 1
ATOM 1547 C C . ALA A 1 197 ? -1.219 10.493 -3.269 1.00 91.88 197 ALA A C 1
ATOM 1549 O O . ALA A 1 197 ? -2.334 10.585 -2.765 1.00 91.88 197 ALA A O 1
ATOM 1550 N N . LEU A 1 198 ? -0.107 10.430 -2.531 1.00 90.81 198 LEU A N 1
ATOM 1551 C CA . LEU A 1 198 ? -0.091 10.359 -1.065 1.00 90.81 198 LEU A CA 1
ATOM 1552 C C . LEU A 1 198 ? -0.386 11.687 -0.357 1.00 90.81 198 LEU A C 1
ATOM 1554 O O . LEU A 1 198 ? -0.741 11.678 0.826 1.00 90.81 198 LEU A O 1
ATOM 1558 N N . SER A 1 199 ? -0.231 12.814 -1.055 1.00 85.69 199 SER A N 1
ATOM 1559 C CA . SER A 1 199 ? -0.561 14.152 -0.551 1.00 85.69 199 SER A CA 1
ATOM 1560 C C . SER A 1 199 ? -2.040 14.528 -0.714 1.00 85.69 199 SER A C 1
ATOM 1562 O O . SER A 1 199 ? -2.428 15.611 -0.275 1.00 85.69 199 SER A O 1
ATOM 1564 N N . THR A 1 200 ? -2.851 13.650 -1.324 1.00 61.34 200 THR A N 1
ATOM 1565 C CA . THR A 1 200 ? -4.312 13.807 -1.462 1.00 61.34 200 THR A CA 1
ATOM 1566 C C . THR A 1 200 ? -5.069 13.089 -0.336 1.00 61.34 200 THR A C 1
ATOM 1568 O O . THR A 1 200 ? -6.111 13.613 0.106 1.00 61.34 200 THR A O 1
#

Sequence (200 aa):
MPIESKGGYMPPCAEDWKAPETGGGLKVDSSVEEVGSIEKSRAEQERIDHFKLSENCGVAAYAELTGNVPKEKIDKIYESQGILRHSVDRGALFHGELNFAPNIPVRNVQDYIQAFKDNIEQNKQIAEKIEATPPEAVDEINKKYGTTSENWKYKLFAHKKENYEAWIEESRATLEGFGNAAMESGDNATHELVKNALST

Radius of gyration: 20.05 Å; chains: 1; bounding box: 52×42×60 Å

Organism: NCBI:txid1974515

Secondary structure (DSSP, 8-state):
-----PPP-PPPP----PPP---------TTHHHHHHHHHHHHHHHHHHHHHHHHHHHHHHHHHHHS-S-HHHHHHHHHH-TT-TTTTTTT-EEETTEEE--SS---SHHHHHHHHHHHHHHHHHHHTTSPPPPHHHHHHHHHHHT--TTS--TTTTTTSHHHHHHHHHHHHHHHHHHHHHHHHTT-HHHHHHHHHHHT-

pLDDT: mean 70.66, std 21.29, range [26.34, 96.12]